Protein AF-A0A960H725-F1 (afdb_monomer)

Secondary structure (DSSP, 8-state):
--HHHHHHHHHHHTT-SEEEEEESSSS-EESTTSTT-EE-SEEEHHHHHHHHHTT-S-TTTTHHHHHHHHHHHHHSTT-EEEEEEGGGHHHHHTTSSSEEEE----S---S----S-PEEEEE-STTSTTSTTHHHHHHTT-EEEEEEEB-S-EEEEEETTTEEEEEE-SSS--B--EEEEEEE-HHHHHHHHHTPPTTEEEEEEEBTTS-EEEEEEE-S--

Solvent-accessible surface area (backbone atoms only — not comparable to full-atom values): 12392 Å² total; per-residue (Å²): 134,60,74,62,58,57,50,38,55,51,37,62,78,62,72,49,62,64,49,76,47,72,42,100,41,58,44,48,47,38,50,67,95,46,99,73,46,43,76,42,55,72,43,35,37,64,56,51,50,50,37,54,74,70,59,45,41,50,81,89,64,49,32,59,53,55,49,41,36,32,52,41,18,70,74,35,85,92,22,38,14,35,34,18,25,68,92,41,47,73,41,34,76,74,68,78,38,28,19,36,35,31,49,74,85,67,94,71,92,71,75,96,70,81,66,100,46,60,41,51,37,36,33,64,34,48,55,32,89,93,38,92,41,22,66,56,40,57,75,24,62,38,42,85,72,47,79,52,41,30,38,56,37,26,40,81,46,63,52,91,85,76,38,57,28,36,40,81,50,85,84,78,77,25,40,60,47,65,28,38,36,27,41,25,32,52,74,20,47,55,56,50,62,78,65,54,61,91,64,58,40,80,42,84,37,53,30,66,88,72,50,74,37,38,20,63,24,36,48,97,82,125

Nearest PDB structures (foldseek):
  5c5z-assembly1_B  TM=9.763E-01  e=6.669E-15  Escherichia coli
  4iss-assembly1_B  TM=8.974E-01  e=2.976E-11  Kluyveromyces lactis
  5i8i-assembly2_D  TM=9.019E-01  e=5.759E-11  Kluyveromyces lactis NRRL Y-1140
  4ist-assembly1_A  TM=9.000E-01  e=6.896E-11  Kluyveromyces lactis
  4axs-assembly1_A-2  TM=9.510E-01  e=1.067E-08  Malacoplasma penetrans

Radius of gyration: 24.04 Å; Cα contacts (8 Å, |Δi|>4): 423; chains: 1; bounding box: 56×52×68 Å

Structure (mmCIF, N/CA/C/O backbone):
data_AF-A0A960H725-F1
#
_entry.id   AF-A0A960H725-F1
#
loop_
_atom_site.group_PDB
_atom_site.id
_atom_site.type_symbol
_atom_site.label_atom_id
_atom_site.label_alt_id
_atom_site.label_comp_id
_atom_site.label_asym_id
_atom_site.label_entity_id
_atom_site.label_seq_id
_atom_site.pdbx_PDB_ins_code
_atom_site.Cartn_x
_atom_site.Cartn_y
_atom_site.Cartn_z
_atom_site.occupancy
_atom_site.B_iso_or_equiv
_atom_site.auth_seq_id
_atom_site.auth_comp_id
_atom_site.auth_asym_id
_atom_site.auth_atom_id
_atom_site.pdbx_PDB_model_num
ATOM 1 N N . MET A 1 1 ? -11.973 27.610 8.653 1.00 43.25 1 MET A N 1
ATOM 2 C CA . MET A 1 1 ? -11.551 26.325 8.064 1.00 43.25 1 MET A CA 1
ATOM 3 C C . MET A 1 1 ? -10.998 25.493 9.191 1.00 43.25 1 MET A C 1
ATOM 5 O O . MET A 1 1 ? -10.046 25.937 9.823 1.00 43.25 1 MET A O 1
ATOM 9 N N . ASP A 1 2 ? -11.660 24.381 9.488 1.00 55.62 2 ASP A N 1
ATOM 10 C CA . ASP A 1 2 ? -11.260 23.483 10.566 1.00 55.62 2 ASP A CA 1
ATOM 11 C C . ASP A 1 2 ? -10.072 22.626 10.114 1.00 55.62 2 ASP A C 1
ATOM 13 O O . ASP A 1 2 ? -10.051 22.130 8.983 1.00 55.62 2 ASP A O 1
ATOM 17 N N . LYS A 1 3 ? -9.054 22.504 10.967 1.00 55.56 3 LYS A N 1
ATOM 18 C CA . LYS A 1 3 ? -7.760 21.875 10.633 1.00 55.56 3 LYS A CA 1
ATOM 19 C C . LYS A 1 3 ? -7.921 20.398 10.239 1.00 55.56 3 LYS A C 1
ATOM 21 O O . LYS A 1 3 ? -7.162 19.886 9.413 1.00 55.56 3 LYS A O 1
ATOM 26 N N . ASP A 1 4 ? -8.934 19.748 10.797 1.00 52.00 4 ASP A N 1
ATOM 27 C CA . ASP A 1 4 ? -9.208 18.326 10.606 1.00 52.00 4 ASP A CA 1
ATOM 28 C C . ASP A 1 4 ? -9.856 18.064 9.223 1.00 52.00 4 ASP A C 1
ATOM 30 O O . ASP A 1 4 ? -9.453 17.138 8.520 1.00 52.00 4 ASP A O 1
ATOM 34 N N . ILE A 1 5 ? -10.729 18.965 8.744 1.00 54.59 5 ILE A N 1
ATOM 35 C CA . ILE A 1 5 ? -11.336 18.905 7.394 1.00 54.59 5 ILE A CA 1
ATOM 36 C C . ILE A 1 5 ? -10.276 19.112 6.301 1.00 54.59 5 ILE A C 1
ATOM 38 O O . ILE A 1 5 ? -10.267 18.415 5.287 1.00 54.59 5 ILE A O 1
ATOM 42 N N . ALA A 1 6 ? -9.346 20.047 6.521 1.00 46.16 6 ALA A N 1
ATOM 43 C CA . ALA A 1 6 ? -8.245 20.293 5.589 1.00 46.16 6 ALA A CA 1
ATOM 44 C C . ALA A 1 6 ? -7.305 19.080 5.461 1.00 46.16 6 ALA A C 1
ATOM 46 O O . ALA A 1 6 ? -6.780 18.826 4.381 1.00 46.16 6 ALA A O 1
ATOM 47 N N . SER A 1 7 ? -7.120 18.319 6.544 1.00 54.19 7 SER A N 1
ATOM 48 C CA . SER A 1 7 ? -6.258 17.130 6.559 1.00 54.19 7 SER A CA 1
ATOM 49 C C . SER A 1 7 ? -6.915 15.937 5.850 1.00 54.19 7 SER A C 1
ATOM 51 O O . SER A 1 7 ? -6.230 15.213 5.133 1.00 54.19 7 SER A O 1
ATOM 53 N N . GLY A 1 8 ? -8.240 15.778 5.975 1.00 47.31 8 GLY A N 1
ATOM 54 C CA . GLY A 1 8 ? -9.000 14.765 5.233 1.00 47.31 8 GLY A CA 1
ATOM 55 C C . GLY A 1 8 ? -9.000 14.999 3.717 1.00 47.31 8 GLY A C 1
ATOM 56 O O . GLY A 1 8 ? -8.755 14.069 2.952 1.00 47.31 8 GLY A O 1
ATOM 57 N N . LEU A 1 9 ? -9.181 16.252 3.279 1.00 51.59 9 LEU A N 1
ATOM 58 C CA . LEU A 1 9 ? -9.116 16.623 1.856 1.00 51.59 9 LEU A CA 1
ATOM 59 C C . LEU A 1 9 ? -7.717 16.402 1.257 1.00 51.59 9 LEU A C 1
ATOM 61 O O . LEU A 1 9 ? -7.600 15.884 0.151 1.00 51.59 9 LEU A O 1
ATOM 65 N N . LEU A 1 10 ? -6.652 16.737 1.997 1.00 47.47 10 LEU A N 1
ATOM 66 C CA . LEU A 1 10 ? -5.278 16.526 1.529 1.00 47.47 10 LEU A CA 1
ATOM 67 C C . LEU A 1 10 ? -4.919 15.034 1.426 1.00 47.47 10 LEU A C 1
ATOM 69 O O . LEU A 1 10 ? -4.186 14.642 0.525 1.00 47.47 10 LEU A O 1
ATOM 73 N N . ALA A 1 11 ? -5.421 14.204 2.346 1.00 51.22 11 ALA A N 1
ATOM 74 C CA . ALA A 1 11 ? -5.179 12.762 2.345 1.00 51.22 11 ALA A CA 1
ATOM 75 C C . ALA A 1 11 ? -5.866 12.058 1.162 1.00 51.22 11 ALA A C 1
ATOM 77 O O . ALA A 1 11 ? -5.273 11.161 0.560 1.00 51.22 11 ALA A O 1
ATOM 78 N N . HIS A 1 12 ? -7.068 12.510 0.792 1.00 48.38 12 HIS A N 1
ATOM 79 C CA . HIS A 1 12 ? -7.765 12.064 -0.415 1.00 48.38 12 HIS A CA 1
ATOM 80 C C . HIS A 1 12 ? -6.966 12.408 -1.686 1.00 48.38 12 HIS A C 1
ATOM 82 O O . HIS A 1 12 ? -6.723 11.537 -2.519 1.00 48.38 12 HIS A O 1
ATOM 88 N N . ASP A 1 13 ? -6.470 13.645 -1.804 1.00 43.97 13 ASP A N 1
ATOM 89 C CA . ASP A 1 13 ? -5.695 14.085 -2.976 1.00 43.97 13 ASP A CA 1
ATOM 90 C C . ASP A 1 13 ? -4.299 13.434 -3.078 1.00 43.97 13 ASP A C 1
ATOM 92 O O . ASP A 1 13 ? -3.704 13.400 -4.157 1.00 43.97 13 ASP A O 1
ATOM 96 N N . LEU A 1 14 ? -3.775 12.894 -1.970 1.00 50.59 14 LEU A N 1
ATOM 97 C CA . LEU A 1 14 ? -2.487 12.192 -1.902 1.00 50.59 14 LEU A CA 1
ATOM 98 C C . LEU A 1 14 ? -2.604 10.666 -2.009 1.00 50.59 14 LEU A C 1
ATOM 100 O O . LEU A 1 14 ? -1.579 9.986 -1.943 1.00 50.59 14 LEU A O 1
ATOM 104 N N . ASN A 1 15 ? -3.816 10.130 -2.200 1.00 52.59 15 ASN A N 1
ATOM 105 C CA . ASN A 1 15 ? -4.062 8.692 -2.310 1.00 52.59 15 ASN A CA 1
ATOM 106 C C . ASN A 1 15 ? -3.527 7.915 -1.085 1.00 52.59 15 ASN A C 1
ATOM 108 O O . ASN A 1 15 ? -2.927 6.851 -1.230 1.00 52.59 15 ASN A O 1
ATOM 112 N N . ALA A 1 16 ? -3.676 8.497 0.112 1.00 55.84 16 ALA A N 1
ATOM 113 C CA . ALA A 1 16 ? -3.146 7.939 1.351 1.00 55.84 16 ALA A CA 1
ATOM 114 C C . ALA A 1 16 ? -3.979 6.736 1.824 1.00 55.84 16 ALA A C 1
ATOM 116 O O . ALA A 1 16 ? -5.196 6.832 1.955 1.00 55.84 16 ALA A O 1
ATOM 117 N N . ASP A 1 17 ? -3.317 5.630 2.165 1.00 68.44 17 ASP A N 1
ATOM 118 C CA . ASP A 1 17 ? -3.984 4.422 2.683 1.00 68.44 17 ASP A CA 1
ATOM 119 C C . ASP A 1 17 ? -4.461 4.582 4.144 1.00 68.44 17 ASP A C 1
ATOM 121 O O . ASP A 1 17 ? -5.283 3.805 4.641 1.00 68.44 17 ASP A O 1
ATOM 125 N N . LEU A 1 18 ? -3.956 5.610 4.840 1.00 76.12 18 LEU A N 1
ATOM 126 C CA . LEU A 1 18 ? -4.192 5.866 6.259 1.00 76.12 18 LEU A CA 1
ATOM 127 C C . LEU A 1 18 ? -4.380 7.364 6.547 1.00 76.12 18 LEU A C 1
ATOM 129 O O . LEU A 1 18 ? -3.491 8.169 6.264 1.00 76.12 18 LEU A O 1
ATOM 133 N N . LEU A 1 19 ? -5.479 7.722 7.216 1.00 83.38 19 LEU A N 1
ATOM 134 C CA . LEU A 1 19 ? -5.656 9.032 7.856 1.00 83.38 19 LEU A CA 1
ATOM 135 C C . LEU A 1 19 ? -5.604 8.870 9.376 1.00 83.38 19 LEU A C 1
ATOM 137 O O . LEU A 1 19 ? -6.423 8.153 9.944 1.00 83.38 19 LEU A O 1
ATOM 141 N N . MET A 1 20 ? -4.690 9.572 10.049 1.00 84.69 20 MET A N 1
ATOM 142 C CA . MET A 1 20 ? -4.617 9.609 11.513 1.00 84.69 20 MET A CA 1
ATOM 143 C C . MET A 1 20 ? -4.966 11.002 12.045 1.00 84.69 20 MET A C 1
ATOM 145 O O . MET A 1 20 ? -4.300 11.980 11.707 1.00 84.69 20 MET A O 1
ATOM 149 N N . ILE A 1 21 ? -5.959 11.083 12.935 1.00 88.06 21 ILE A N 1
ATOM 150 C CA . ILE A 1 21 ? -6.281 12.295 13.695 1.00 88.06 21 ILE A CA 1
ATOM 151 C C . ILE A 1 21 ? -5.825 12.120 15.152 1.00 88.06 21 ILE A C 1
ATOM 153 O O . ILE A 1 21 ? -6.377 11.287 15.876 1.00 88.06 21 ILE A O 1
ATOM 157 N N . PRO A 1 22 ? -4.840 12.907 15.624 1.00 84.00 22 PRO A N 1
ATOM 158 C CA . PRO A 1 22 ? -4.384 12.821 17.001 1.00 84.00 22 PRO A CA 1
ATOM 159 C C . PRO A 1 22 ? -5.435 13.360 17.985 1.00 84.00 22 PRO A C 1
ATOM 161 O O . PRO A 1 22 ? -6.162 14.320 17.704 1.00 84.00 22 PRO A O 1
ATOM 164 N N . THR A 1 23 ? -5.483 12.767 19.174 1.00 88.25 23 THR A N 1
ATOM 165 C CA . THR A 1 23 ? -6.323 13.199 20.300 1.00 88.25 23 THR A CA 1
ATOM 166 C C . THR A 1 23 ? -5.567 13.055 21.627 1.00 88.25 23 THR A C 1
ATOM 168 O O . THR A 1 23 ? -4.460 12.537 21.658 1.00 88.25 23 THR A O 1
ATOM 171 N N . GLY A 1 24 ? -6.134 13.541 22.733 1.00 84.25 24 GLY A N 1
ATOM 172 C CA . GLY A 1 24 ? -5.525 13.447 24.070 1.00 84.25 24 GLY A CA 1
ATOM 173 C C . GLY A 1 24 ? -5.808 12.135 24.809 1.00 84.25 24 GLY A C 1
ATOM 174 O O . GLY A 1 24 ? -5.512 12.032 25.995 1.00 84.25 24 GLY A O 1
ATOM 175 N N . VAL A 1 25 ? -6.442 11.163 24.150 1.00 84.19 25 VAL A N 1
ATOM 176 C CA . VAL A 1 25 ? -6.812 9.863 24.724 1.00 84.19 25 VAL A CA 1
ATOM 177 C C . VAL A 1 25 ? -6.325 8.719 23.831 1.00 84.19 25 VAL A C 1
ATOM 179 O O . VAL A 1 25 ? -6.280 8.884 22.613 1.00 84.19 25 VAL A O 1
ATOM 182 N N . PRO A 1 26 ? -6.008 7.540 24.391 1.00 81.69 26 PRO A N 1
ATOM 183 C CA . PRO A 1 26 ? -5.506 6.417 23.596 1.00 81.69 26 PRO A CA 1
ATOM 184 C C . PRO A 1 26 ? -6.498 5.939 22.526 1.00 81.69 26 PRO A C 1
ATOM 186 O O . PRO A 1 26 ? -6.097 5.540 21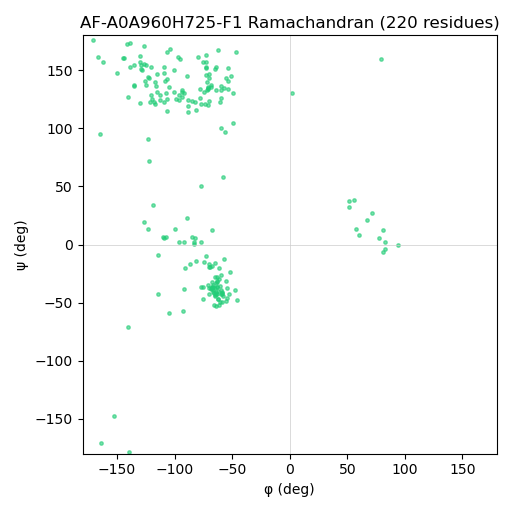.436 1.00 81.69 26 PRO A O 1
ATOM 189 N N . ARG A 1 27 ? -7.805 5.985 22.831 1.00 91.19 27 ARG A N 1
ATOM 190 C CA . ARG A 1 27 ? -8.900 5.506 21.972 1.00 91.19 27 ARG A CA 1
ATOM 191 C C . ARG A 1 27 ? -10.137 6.395 22.110 1.00 91.19 27 ARG A C 1
ATOM 193 O O . ARG A 1 27 ? -10.297 7.110 23.094 1.00 91.19 27 ARG A O 1
ATOM 200 N N . VAL A 1 28 ? -11.034 6.331 21.137 1.00 92.81 28 VAL A N 1
ATOM 201 C CA . VAL A 1 28 ? -12.401 6.857 21.230 1.00 92.81 28 VAL A CA 1
ATOM 202 C C . VAL A 1 28 ? -13.217 5.951 22.152 1.00 92.81 28 VAL A C 1
ATOM 204 O O . VAL A 1 28 ? -13.012 4.737 22.182 1.00 92.81 28 VAL A O 1
ATOM 207 N N . ALA A 1 29 ? -14.152 6.521 22.906 1.00 90.88 29 ALA A N 1
ATOM 208 C CA . ALA A 1 29 ? -15.083 5.762 23.730 1.00 90.88 29 ALA A CA 1
ATOM 209 C C . ALA A 1 29 ? -16.527 6.189 23.477 1.00 90.88 29 ALA A C 1
ATOM 211 O O . ALA A 1 29 ? -16.781 7.358 23.186 1.00 90.88 29 ALA A O 1
ATOM 212 N N . ILE A 1 30 ? -17.445 5.243 23.661 1.00 91.25 30 ILE A N 1
ATOM 213 C CA . ILE A 1 30 ? -18.865 5.525 23.897 1.00 91.25 30 ILE A CA 1
ATOM 214 C C . ILE A 1 30 ? -19.147 5.524 25.399 1.00 91.25 30 ILE A C 1
ATOM 216 O O . ILE A 1 30 ? -18.363 4.974 26.182 1.00 91.25 30 ILE A O 1
ATOM 220 N N . ASP A 1 31 ? -20.249 6.162 25.787 1.00 88.12 31 ASP A N 1
ATOM 221 C CA . ASP A 1 31 ? -20.676 6.349 27.173 1.00 88.12 31 ASP A CA 1
ATOM 222 C C . ASP A 1 31 ? -19.545 6.934 28.046 1.00 88.12 31 ASP A C 1
ATOM 224 O O . ASP A 1 31 ? -19.343 6.552 29.204 1.00 88.12 31 ASP A O 1
ATOM 228 N N . PHE A 1 32 ? -18.755 7.843 27.460 1.00 86.62 32 PHE A N 1
ATOM 229 C CA . PHE A 1 32 ? -17.542 8.391 28.064 1.00 86.62 32 PHE A CA 1
ATOM 230 C C . PHE A 1 32 ? -17.832 9.105 29.391 1.00 86.62 32 PHE A C 1
ATOM 232 O O . PHE A 1 32 ? -18.750 9.917 29.496 1.00 86.62 32 PHE A O 1
ATOM 239 N N . GLY A 1 33 ? -17.027 8.811 30.413 1.00 82.50 33 GLY A N 1
ATOM 240 C CA . GLY A 1 33 ? -17.201 9.345 31.764 1.00 82.50 33 GLY A CA 1
ATOM 241 C C . GLY A 1 33 ? -18.313 8.672 32.578 1.00 82.50 33 GLY A C 1
ATOM 242 O O . GLY A 1 33 ? -18.584 9.110 33.696 1.00 82.50 33 GLY A O 1
ATOM 243 N N . THR A 1 34 ? -18.945 7.613 32.061 1.00 90.00 34 THR A N 1
ATOM 244 C CA . THR A 1 34 ? -19.963 6.832 32.781 1.00 90.00 34 THR A CA 1
ATOM 245 C C . THR A 1 34 ? -19.425 5.461 33.219 1.00 90.00 34 THR A C 1
ATOM 247 O O . THR A 1 34 ? -18.410 4.993 32.697 1.00 90.00 34 THR A O 1
ATOM 250 N N . PRO A 1 35 ? -20.118 4.747 34.126 1.00 86.69 35 PRO A N 1
ATOM 251 C CA . PRO A 1 35 ? -19.768 3.365 34.460 1.00 86.69 35 PRO A CA 1
ATOM 252 C C . PRO A 1 35 ? -19.943 2.373 33.298 1.00 86.69 35 PRO A C 1
ATOM 254 O O . PRO A 1 35 ? -19.440 1.257 33.388 1.00 86.69 35 PRO A O 1
ATOM 257 N N . GLN A 1 36 ? -20.671 2.748 32.239 1.00 86.81 36 GLN A N 1
ATOM 258 C CA . GLN A 1 36 ? -20.851 1.934 31.032 1.00 86.81 36 GLN A CA 1
ATOM 259 C C . GLN A 1 36 ? -19.800 2.233 29.951 1.00 86.81 36 GLN A C 1
ATOM 261 O O . GLN A 1 36 ? -19.858 1.632 28.880 1.00 86.81 36 GLN A O 1
ATOM 266 N N . GLN A 1 37 ? -18.839 3.129 30.223 1.00 90.19 37 GLN A N 1
ATOM 267 C CA . GLN A 1 37 ? -17.839 3.552 29.248 1.00 90.19 37 GLN A CA 1
ATOM 268 C C . GLN A 1 37 ? -17.165 2.361 28.562 1.00 90.19 37 GLN A C 1
ATOM 270 O O . GLN A 1 37 ? -16.610 1.471 29.214 1.00 90.19 37 GLN A O 1
ATOM 275 N N . ARG A 1 38 ? -17.125 2.412 27.230 1.00 89.38 38 ARG A N 1
ATOM 276 C CA . ARG A 1 38 ? -16.479 1.391 26.407 1.00 89.38 38 ARG A CA 1
ATOM 277 C C . ARG A 1 38 ? -15.540 2.028 25.396 1.00 89.38 38 ARG A C 1
ATOM 279 O O . ARG A 1 38 ? -15.968 2.817 24.558 1.00 89.38 38 ARG A O 1
ATOM 286 N N . TRP A 1 39 ? -14.268 1.641 25.455 1.00 90.56 39 TRP A N 1
ATOM 287 C CA . TRP A 1 39 ? -13.277 1.998 24.442 1.00 90.56 39 TRP A CA 1
ATOM 288 C C . TRP A 1 39 ? -13.547 1.236 23.149 1.00 90.56 39 TRP A C 1
ATOM 290 O O . TRP A 1 39 ? -13.799 0.030 23.162 1.00 90.56 39 TRP A O 1
ATOM 300 N N . LEU A 1 40 ? -13.489 1.951 22.036 1.00 90.12 40 LEU A N 1
ATOM 301 C CA . LEU A 1 40 ? -13.683 1.404 20.706 1.00 90.12 40 LEU A CA 1
ATOM 302 C C . LEU A 1 40 ? -12.323 1.028 20.117 1.00 90.12 40 LEU A C 1
ATOM 304 O O . LEU A 1 40 ? -11.412 1.853 20.081 1.00 90.12 40 LEU A O 1
ATOM 308 N N . GLU A 1 41 ? -12.180 -0.211 19.654 1.00 88.31 41 GLU A N 1
ATOM 309 C CA . GLU A 1 41 ? -10.952 -0.666 18.987 1.00 88.31 41 GLU A CA 1
ATOM 310 C C . GLU A 1 41 ? -11.059 -0.484 17.477 1.00 88.31 41 GLU A C 1
ATOM 312 O O . GLU A 1 41 ? -10.272 0.235 16.872 1.00 88.31 41 GLU A O 1
ATOM 317 N N . THR A 1 42 ? -12.075 -1.094 16.869 1.00 90.38 42 THR A N 1
ATOM 318 C CA . THR A 1 42 ? -12.424 -0.931 15.457 1.00 90.38 42 THR A CA 1
ATOM 319 C C . THR A 1 42 ? -13.930 -0.751 15.344 1.00 90.38 42 THR A C 1
ATOM 321 O O . THR A 1 42 ? -14.679 -1.460 16.015 1.00 90.38 42 THR A O 1
ATOM 324 N N . ILE A 1 43 ? -14.356 0.199 14.518 1.00 92.88 43 ILE A N 1
ATOM 325 C CA . ILE A 1 43 ? -15.753 0.441 14.158 1.00 92.88 43 ILE A CA 1
ATOM 326 C C . ILE A 1 43 ? -15.863 0.668 12.653 1.00 92.88 43 ILE A C 1
ATOM 328 O O . ILE A 1 43 ? -14.917 1.104 11.996 1.00 92.88 43 ILE A O 1
ATOM 332 N N . THR A 1 44 ? -17.030 0.395 12.099 1.00 92.88 44 THR A N 1
ATOM 333 C CA . THR A 1 44 ? -17.364 0.732 10.718 1.00 92.88 44 THR A CA 1
ATOM 334 C C . THR A 1 44 ? -17.761 2.205 10.589 1.00 92.88 44 THR A C 1
ATOM 336 O O . THR A 1 44 ? -18.140 2.857 11.564 1.00 92.88 44 THR A O 1
ATOM 339 N N . VAL A 1 45 ? -17.721 2.739 9.366 1.00 91.44 45 VAL A N 1
ATOM 340 C CA . VAL A 1 45 ? -18.303 4.055 9.040 1.00 91.44 45 VAL A CA 1
ATOM 341 C C . VAL A 1 45 ? -19.781 4.126 9.448 1.00 91.44 45 VAL A C 1
ATOM 343 O O . VAL A 1 45 ? -20.239 5.171 9.905 1.00 91.44 45 VAL A O 1
ATOM 346 N N . GLU A 1 46 ? -20.527 3.031 9.296 1.00 89.94 46 GLU A N 1
ATOM 347 C CA . GLU A 1 46 ? -21.941 2.959 9.673 1.00 89.94 46 GLU A CA 1
ATOM 348 C C . GLU A 1 46 ? -22.118 3.094 11.190 1.00 89.94 46 GLU A C 1
ATOM 350 O O . GLU A 1 46 ? -22.803 4.009 11.639 1.00 89.94 46 GLU A O 1
ATOM 355 N N . GLU A 1 47 ? -21.398 2.292 11.979 1.00 90.62 47 GLU A N 1
ATOM 356 C CA . GLU A 1 47 ? -21.402 2.394 13.445 1.00 90.62 47 GLU A CA 1
ATOM 357 C C . GLU A 1 47 ? -20.940 3.778 13.924 1.00 90.62 47 GLU A C 1
ATOM 359 O O . GLU A 1 47 ? -21.526 4.351 14.841 1.00 90.62 47 GLU A O 1
ATOM 364 N N . ALA A 1 48 ? -19.915 4.359 13.289 1.00 93.62 48 ALA A N 1
ATOM 365 C CA . ALA A 1 48 ? -19.462 5.711 13.603 1.00 93.62 48 ALA A CA 1
ATOM 366 C C . ALA A 1 48 ? -20.594 6.736 13.419 1.00 93.62 48 ALA A C 1
ATOM 368 O O . ALA A 1 48 ? -20.817 7.573 14.298 1.00 93.62 48 ALA A O 1
ATOM 369 N N . ARG A 1 49 ? -21.350 6.638 12.318 1.00 92.69 49 ARG A N 1
ATOM 370 C CA . ARG A 1 49 ? -22.506 7.503 12.035 1.00 92.69 49 ARG A CA 1
ATOM 371 C C . ARG A 1 49 ? -23.664 7.261 13.001 1.00 92.69 49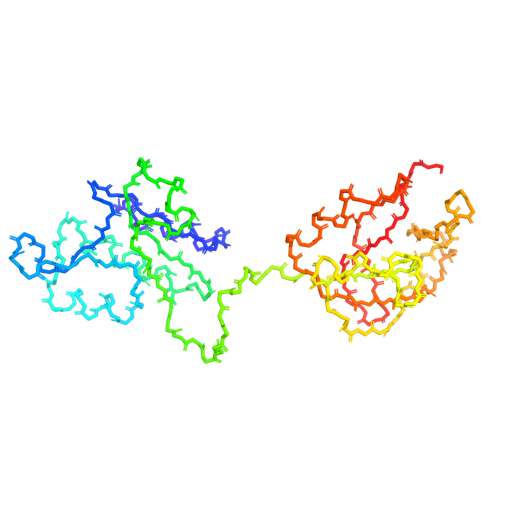 ARG A C 1
ATOM 373 O O . ARG A 1 49 ? -24.292 8.229 13.425 1.00 92.69 49 ARG A O 1
ATOM 380 N N . GLU A 1 50 ? -23.919 6.018 13.401 1.00 91.88 50 GLU A N 1
ATOM 381 C CA . GLU A 1 50 ? -24.917 5.691 14.428 1.00 91.88 50 GLU A CA 1
ATOM 382 C C . GLU A 1 50 ? -24.545 6.267 15.802 1.00 91.88 50 GLU A C 1
ATOM 384 O O . GLU A 1 50 ? -25.392 6.840 16.496 1.00 91.88 50 GLU A O 1
ATOM 389 N N . PHE A 1 51 ? -23.273 6.180 16.198 1.00 93.38 51 PHE A N 1
ATOM 390 C CA . PHE A 1 51 ? -22.786 6.763 17.450 1.00 93.38 51 PHE A CA 1
ATOM 391 C C . PHE A 1 51 ? -22.835 8.295 17.436 1.00 93.38 51 PHE A C 1
ATOM 393 O O . PHE A 1 51 ? -23.243 8.904 18.427 1.00 93.38 51 PHE A O 1
ATOM 400 N N . ILE A 1 52 ? -22.511 8.927 16.303 1.00 92.06 52 ILE A N 1
ATOM 401 C CA . ILE A 1 52 ? -22.709 10.372 16.117 1.00 92.06 52 ILE A CA 1
ATOM 402 C C . ILE A 1 52 ? -24.200 10.721 16.246 1.00 92.06 52 ILE A C 1
ATOM 404 O O . ILE A 1 52 ? -24.566 11.597 17.029 1.00 92.06 52 ILE A O 1
ATOM 408 N N . ALA A 1 53 ? -25.082 10.001 15.544 1.00 90.62 53 ALA A N 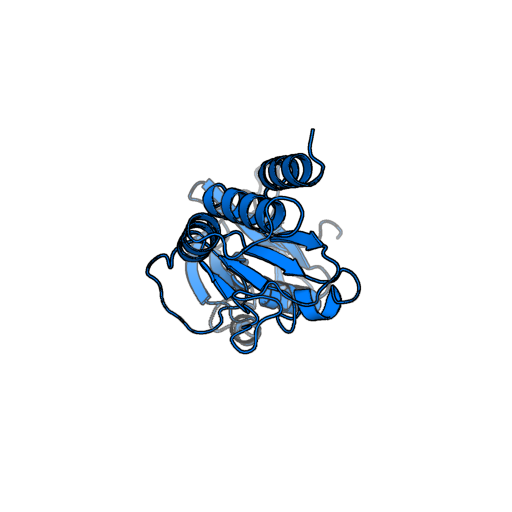1
ATOM 409 C CA . ALA A 1 53 ? -26.524 10.258 15.560 1.00 90.62 53 ALA A CA 1
ATOM 410 C C . ALA A 1 53 ? -27.161 10.053 16.947 1.00 90.62 53 ALA A C 1
ATOM 412 O O . ALA A 1 53 ? -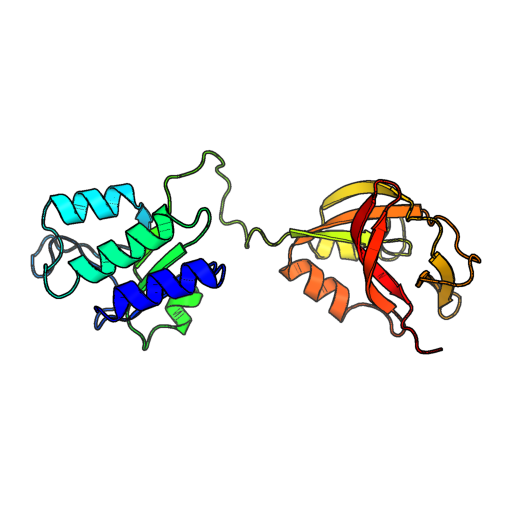28.099 10.764 17.309 1.00 90.62 53 ALA A O 1
ATOM 413 N N . SER A 1 54 ? -26.635 9.114 17.737 1.00 90.69 54 SER A N 1
ATOM 414 C CA . SER A 1 54 ? -27.056 8.869 19.124 1.00 90.69 54 SER A CA 1
ATOM 415 C C . SER A 1 54 ? -26.395 9.800 20.148 1.00 90.69 54 SER A C 1
ATOM 417 O O . SER A 1 54 ? -26.707 9.713 21.335 1.00 90.69 54 SER A O 1
ATOM 419 N N . GLY A 1 55 ? -25.530 10.725 19.713 1.00 91.19 55 GLY A N 1
ATOM 420 C CA . GLY A 1 55 ? -24.909 11.729 20.578 1.00 91.19 55 GLY A CA 1
ATOM 421 C C . GLY A 1 55 ? -23.854 11.165 21.530 1.00 91.19 55 GLY A C 1
ATOM 422 O O . GLY A 1 55 ? -23.627 11.735 22.596 1.00 91.19 55 GLY A O 1
ATOM 423 N N . GLN A 1 56 ? -23.213 10.052 21.164 1.00 93.12 56 GLN A N 1
ATOM 424 C CA . GLN A 1 56 ? -22.191 9.389 21.982 1.00 93.12 56 GLN A CA 1
ATOM 425 C C . GLN A 1 56 ? -20.877 10.179 22.080 1.00 93.12 56 GLN A C 1
ATOM 427 O O . GLN A 1 56 ? -20.062 9.931 22.970 1.00 93.12 56 GLN A O 1
ATOM 432 N N . PHE A 1 57 ? -20.662 11.149 21.187 1.00 92.25 57 PHE A N 1
ATOM 433 C CA . PHE A 1 57 ? -19.432 11.932 21.112 1.00 92.25 57 PHE A CA 1
ATOM 434 C C . PHE A 1 57 ? -19.677 13.413 21.418 1.00 92.25 57 PHE A C 1
ATOM 436 O O . PHE A 1 57 ? -20.717 13.985 21.108 1.00 92.25 57 PHE A O 1
ATOM 443 N N . GLY A 1 58 ? -18.692 14.071 22.035 1.00 88.12 58 GLY A N 1
ATOM 444 C CA . GLY A 1 58 ? -18.783 15.501 22.329 1.00 88.12 58 GLY A CA 1
ATOM 445 C C . GLY A 1 58 ? -18.683 16.359 21.062 1.00 88.12 58 GLY A C 1
ATOM 446 O O . GLY A 1 58 ? -17.633 16.360 20.418 1.00 88.12 58 GLY A O 1
ATOM 447 N N . LYS A 1 59 ? -19.726 17.151 20.768 1.00 84.44 59 LYS A N 1
ATOM 448 C CA . LYS A 1 59 ? -19.872 18.038 19.585 1.00 84.44 59 LYS A CA 1
ATOM 449 C C . LYS A 1 59 ? -18.724 19.016 19.310 1.00 84.44 59 LYS A C 1
ATOM 451 O O . LYS A 1 59 ? -18.565 19.481 18.192 1.00 84.44 59 LYS A O 1
ATOM 456 N N . GLY A 1 60 ? -17.939 19.365 20.327 1.00 83.12 60 GLY A N 1
ATOM 457 C CA . GLY A 1 60 ? -16.810 20.298 20.210 1.00 83.12 60 GLY A CA 1
ATOM 458 C C . GLY A 1 60 ? -15.436 19.649 20.363 1.00 83.12 60 GLY A C 1
ATOM 459 O O . GLY A 1 60 ? -14.445 20.362 20.481 1.00 83.12 60 GLY A O 1
ATOM 460 N N . SER A 1 61 ? -15.366 18.320 20.453 1.00 87.00 61 SER A N 1
ATOM 461 C CA . SER A 1 61 ? -14.115 17.618 20.744 1.00 87.00 61 SER A CA 1
ATOM 462 C C . SER A 1 61 ? -13.972 16.336 19.937 1.00 87.00 61 SER A C 1
ATOM 464 O O . SER A 1 61 ? -13.139 16.272 19.039 1.00 87.00 61 SER A O 1
ATOM 466 N N . MET A 1 62 ? -14.766 15.317 20.257 1.00 92.25 62 MET A N 1
ATOM 467 C CA . MET A 1 62 ? -14.619 13.984 19.682 1.00 92.25 62 MET A CA 1
ATOM 468 C C . MET A 1 62 ? -15.478 13.788 18.433 1.00 92.25 62 MET A C 1
ATOM 470 O O . MET A 1 62 ? -15.002 13.191 17.474 1.00 92.25 62 MET A O 1
ATOM 474 N N . GLU A 1 63 ? -16.700 14.326 18.408 1.00 91.62 63 GLU A N 1
ATOM 475 C CA . GLU A 1 63 ? -17.617 14.182 17.266 1.00 91.62 63 GLU A CA 1
ATOM 476 C C . GLU A 1 63 ? -16.987 14.665 15.948 1.00 91.62 63 GLU A C 1
ATOM 478 O O . GLU A 1 63 ? -16.950 13.863 15.016 1.00 91.62 63 GLU A O 1
ATOM 483 N N . PRO A 1 64 ? -16.359 15.862 15.873 1.00 90.12 64 PRO A N 1
ATOM 484 C CA . PRO A 1 64 ? -15.758 16.328 14.620 1.00 90.12 64 PRO A CA 1
ATOM 485 C C . PRO A 1 64 ? -14.608 15.437 14.129 1.00 90.12 64 PRO A C 1
ATOM 487 O O . PRO A 1 64 ? -14.345 15.353 12.933 1.00 90.12 64 PRO A O 1
ATOM 490 N N . LYS A 1 65 ? -13.912 14.752 15.048 1.00 91.50 65 LYS A N 1
ATOM 491 C CA . LYS A 1 65 ? -12.806 13.841 14.711 1.00 91.50 65 LYS A CA 1
ATOM 492 C C . LYS A 1 65 ? -13.337 12.547 14.129 1.00 91.50 65 LYS A C 1
ATOM 494 O O . LYS A 1 65 ? -12.838 12.091 13.107 1.00 91.50 65 LYS A O 1
ATOM 499 N N . VAL A 1 66 ? -14.350 11.975 14.776 1.00 93.19 66 VAL A N 1
ATOM 500 C CA . VAL A 1 66 ? -15.008 10.758 14.294 1.00 93.19 66 VAL A CA 1
ATOM 501 C C . VAL A 1 66 ? -15.667 11.017 12.942 1.00 93.19 66 VAL A C 1
ATOM 503 O O . VAL A 1 66 ? -15.492 10.208 12.037 1.00 93.19 66 VAL A O 1
ATOM 506 N N . GLU A 1 67 ? -16.339 12.157 12.774 1.00 91.19 67 GLU A N 1
ATOM 507 C CA . GLU A 1 67 ? -16.967 12.560 11.511 1.00 91.19 67 GLU A CA 1
ATOM 508 C C . GLU A 1 67 ? -15.935 12.710 10.384 1.00 91.19 67 GLU A C 1
ATOM 510 O O . GLU A 1 67 ? -16.055 12.046 9.356 1.00 91.19 67 GLU A O 1
ATOM 515 N N . ALA A 1 68 ? -14.860 13.479 10.604 1.00 86.50 68 ALA A N 1
ATOM 516 C CA . ALA A 1 68 ? -13.819 13.686 9.595 1.00 86.50 68 ALA A CA 1
ATOM 517 C C . ALA A 1 68 ? -13.155 12.373 9.146 1.00 86.50 68 ALA A C 1
ATOM 519 O O . ALA A 1 68 ? -12.904 12.167 7.957 1.00 86.50 68 ALA A O 1
ATOM 520 N N . VAL A 1 69 ? -12.880 11.469 10.092 1.00 91.56 69 VAL A N 1
ATOM 521 C CA . VAL A 1 69 ? -12.291 10.164 9.780 1.00 91.56 69 VAL A CA 1
ATOM 522 C C . VAL A 1 69 ? -13.294 9.261 9.060 1.00 91.56 69 VAL A C 1
ATOM 524 O O . VAL A 1 69 ? -12.928 8.618 8.077 1.00 91.56 69 VAL A O 1
ATOM 527 N N . ALA A 1 70 ? -14.555 9.227 9.496 1.00 91.38 70 ALA A N 1
ATOM 528 C CA . ALA A 1 70 ? -15.592 8.434 8.844 1.00 91.38 70 ALA A CA 1
ATOM 529 C C . ALA A 1 70 ? -15.843 8.894 7.399 1.00 91.38 70 ALA A C 1
ATOM 531 O O . ALA A 1 70 ? -15.987 8.053 6.512 1.00 91.38 70 ALA A O 1
ATOM 532 N N . ASP A 1 71 ? -15.839 10.202 7.142 1.00 87.00 71 ASP A N 1
ATOM 533 C CA . ASP A 1 71 ? -16.034 10.755 5.801 1.00 87.00 71 ASP A CA 1
ATOM 534 C C . ASP A 1 71 ? -14.843 10.493 4.871 1.00 87.00 71 ASP A C 1
ATOM 536 O O . ASP A 1 71 ? -15.041 10.165 3.697 1.00 87.00 71 ASP A O 1
ATOM 540 N N . PHE A 1 72 ? -13.610 10.555 5.383 1.00 85.81 72 PHE A N 1
ATOM 541 C CA . PHE A 1 72 ? -12.425 10.138 4.627 1.00 85.81 72 PHE A CA 1
ATOM 542 C C . PHE A 1 72 ? -12.520 8.665 4.204 1.00 85.81 72 PHE A C 1
ATOM 544 O O . PHE A 1 72 ? -12.368 8.345 3.025 1.00 85.81 72 PHE A O 1
ATOM 551 N N . VAL A 1 73 ? -12.850 7.778 5.146 1.00 89.06 73 VAL A N 1
ATOM 552 C CA . VAL A 1 73 ? -12.957 6.336 4.877 1.00 89.06 73 VAL A CA 1
ATOM 553 C C . VAL A 1 73 ? -14.121 6.023 3.934 1.00 89.06 73 VAL A C 1
ATOM 555 O O . VAL A 1 73 ? -14.004 5.165 3.062 1.00 89.06 73 VAL A O 1
ATOM 558 N N . ALA A 1 74 ? -15.240 6.741 4.058 1.00 85.38 74 ALA A N 1
ATOM 559 C CA . ALA A 1 74 ? -16.386 6.591 3.165 1.00 85.38 74 ALA A CA 1
ATOM 560 C C . ALA A 1 74 ? -16.086 7.042 1.726 1.00 85.38 74 ALA A C 1
ATOM 562 O O . ALA A 1 74 ? -16.621 6.467 0.779 1.00 85.38 74 ALA A O 1
ATOM 563 N N . SER A 1 75 ? -15.257 8.077 1.563 1.00 82.62 75 SER A N 1
ATOM 564 C CA . SER A 1 75 ? -14.884 8.632 0.255 1.00 82.62 75 SER A CA 1
ATOM 565 C C . SER A 1 75 ? -13.683 7.937 -0.390 1.00 82.62 75 SER A C 1
ATOM 567 O O . SER A 1 75 ? -13.515 8.044 -1.603 1.00 82.62 75 SER A O 1
ATOM 569 N N . THR A 1 76 ? -12.897 7.180 0.382 1.00 77.94 76 THR A N 1
ATOM 570 C CA . THR A 1 76 ? -11.660 6.532 -0.079 1.00 77.94 76 THR A CA 1
ATOM 571 C C . THR A 1 76 ? -11.726 5.013 0.153 1.00 77.94 76 THR A C 1
ATOM 573 O O . THR A 1 76 ? -11.354 4.530 1.227 1.00 77.94 76 THR A O 1
ATOM 576 N N . PRO A 1 77 ? -12.205 4.219 -0.826 1.00 78.25 77 PRO A N 1
ATOM 577 C CA . PRO A 1 77 ? -12.328 2.768 -0.685 1.00 78.25 77 PRO A CA 1
ATOM 578 C C . PRO A 1 77 ? -10.996 2.089 -0.342 1.00 78.25 77 PRO A C 1
ATOM 580 O O . PRO A 1 77 ? -9.978 2.365 -0.966 1.00 78.25 77 PRO A O 1
ATOM 583 N N . GLY A 1 78 ? -11.011 1.169 0.626 1.00 75.81 78 GLY A N 1
ATOM 584 C CA . GLY A 1 78 ? -9.816 0.437 1.070 1.00 75.81 78 GLY A CA 1
ATOM 585 C C . GLY A 1 78 ? -8.924 1.198 2.055 1.00 75.81 78 GLY A C 1
ATOM 586 O O . GLY A 1 78 ? -8.008 0.600 2.613 1.00 75.81 78 GLY A O 1
ATOM 587 N N . SER A 1 79 ? -9.210 2.474 2.319 1.00 83.00 79 SER A N 1
ATOM 588 C CA . SER A 1 79 ? -8.485 3.249 3.324 1.00 83.00 79 SER A CA 1
ATOM 589 C C . SER A 1 79 ? -8.894 2.877 4.751 1.00 83.00 79 SER A C 1
ATOM 591 O O . SER A 1 79 ? -9.992 2.371 5.011 1.00 83.00 79 SER A O 1
ATOM 593 N N . THR A 1 80 ? -7.997 3.156 5.694 1.00 86.44 80 THR A N 1
ATOM 594 C CA . THR A 1 80 ? -8.284 3.084 7.128 1.00 86.44 80 THR A CA 1
ATOM 595 C C . THR A 1 80 ? -8.136 4.458 7.764 1.00 86.44 80 THR A C 1
ATOM 597 O O . THR A 1 80 ? -7.212 5.217 7.479 1.00 86.44 80 THR A O 1
ATOM 600 N N . GLY A 1 81 ? -9.049 4.774 8.670 1.00 91.00 81 GLY A N 1
ATOM 601 C CA . GLY A 1 81 ? -8.991 5.966 9.493 1.00 91.00 81 GLY A CA 1
ATOM 602 C C . GLY A 1 81 ? -8.625 5.627 10.934 1.00 91.00 81 GLY A C 1
ATOM 603 O O . GLY A 1 81 ? -9.073 4.604 11.443 1.00 91.00 81 GLY A O 1
ATOM 604 N N . VAL A 1 82 ? -7.831 6.454 11.616 1.00 93.81 82 VAL A N 1
ATOM 605 C CA . VAL A 1 82 ? -7.437 6.218 13.014 1.00 93.81 82 VAL A CA 1
ATOM 606 C C . VAL A 1 82 ? -7.541 7.476 13.860 1.00 93.81 82 VAL A C 1
ATOM 608 O O . VAL A 1 82 ? -7.099 8.550 13.459 1.00 93.81 82 VAL A O 1
ATOM 611 N N . ILE A 1 83 ? -8.071 7.324 15.072 1.00 93.12 83 ILE A N 1
ATOM 612 C CA . ILE A 1 83 ? -8.074 8.357 16.111 1.00 93.12 83 ILE A CA 1
ATOM 613 C C . ILE A 1 83 ? -7.352 7.809 17.340 1.00 93.12 83 ILE A C 1
ATOM 615 O O . ILE A 1 83 ? -7.753 6.779 17.877 1.00 93.12 83 ILE A O 1
ATOM 619 N N . GLY A 1 84 ? -6.303 8.484 17.806 1.00 90.06 84 GLY A N 1
ATOM 620 C CA . GLY A 1 84 ? -5.538 8.035 18.975 1.00 90.06 84 GLY A CA 1
ATOM 621 C C . GLY A 1 84 ? -4.524 9.064 19.467 1.00 90.06 84 GLY A C 1
ATOM 622 O O . GLY A 1 84 ? -4.367 10.127 18.864 1.00 90.06 84 GLY A O 1
ATOM 623 N N . ALA A 1 85 ? -3.849 8.762 20.574 1.00 86.06 85 ALA A N 1
ATOM 624 C CA . ALA A 1 85 ? -2.837 9.638 21.158 1.00 86.06 85 ALA A CA 1
ATOM 625 C C . ALA A 1 85 ? -1.591 9.738 20.266 1.00 86.06 85 ALA A C 1
ATOM 627 O O . ALA A 1 85 ? -1.092 8.732 19.761 1.00 86.06 85 ALA A O 1
ATOM 628 N N . ALA A 1 86 ? -1.069 10.951 20.065 1.00 81.12 86 ALA A N 1
ATOM 629 C CA . ALA A 1 86 ? 0.101 11.169 19.209 1.00 81.12 86 ALA A CA 1
ATOM 630 C C . ALA A 1 86 ? 1.367 10.499 19.776 1.00 81.12 86 ALA A C 1
ATOM 632 O O . ALA A 1 86 ? 2.253 10.083 19.035 1.00 81.12 86 ALA A O 1
ATOM 633 N N . GLU A 1 87 ? 1.442 10.351 21.094 1.00 81.38 87 GLU A N 1
ATOM 634 C CA . GLU A 1 87 ? 2.539 9.686 21.793 1.00 81.38 87 GLU A CA 1
ATOM 635 C C . GLU A 1 87 ? 2.538 8.167 21.552 1.00 81.38 87 GLU A C 1
ATOM 637 O O . GLU A 1 87 ? 3.566 7.511 21.709 1.00 81.38 87 GLU A O 1
ATOM 642 N N . GLU A 1 88 ? 1.404 7.612 21.119 1.00 81.12 88 GLU A N 1
ATOM 643 C CA . GLU A 1 88 ? 1.211 6.186 20.858 1.00 81.12 88 GLU A CA 1
ATOM 644 C C . GLU A 1 88 ? 1.316 5.833 19.370 1.00 81.12 88 GLU A C 1
ATOM 646 O O . GLU A 1 88 ? 0.985 4.714 18.992 1.00 81.12 88 GLU A O 1
ATOM 651 N N . ILE A 1 89 ? 1.817 6.738 18.514 1.00 79.75 89 ILE A N 1
ATOM 652 C CA . ILE A 1 89 ? 1.984 6.488 17.069 1.00 79.75 89 ILE A CA 1
ATOM 653 C C . ILE A 1 89 ? 2.621 5.116 16.770 1.00 79.75 89 ILE A C 1
ATOM 655 O O . ILE A 1 89 ? 2.060 4.393 15.948 1.00 79.75 89 ILE A O 1
ATOM 659 N N . PRO A 1 90 ? 3.724 4.689 17.422 1.00 76.06 90 PRO A N 1
ATOM 660 C CA . PRO A 1 90 ? 4.291 3.364 17.166 1.00 76.06 90 PRO A CA 1
ATOM 661 C C . PRO A 1 90 ? 3.309 2.215 17.447 1.00 76.06 90 PRO A C 1
ATOM 663 O O . PRO A 1 90 ? 3.188 1.301 16.634 1.00 76.06 90 PRO A O 1
ATOM 666 N N . ALA A 1 91 ? 2.564 2.287 18.554 1.00 70.62 91 ALA A N 1
ATOM 667 C CA . ALA A 1 91 ? 1.563 1.287 18.933 1.00 70.62 91 ALA A CA 1
ATOM 668 C C . ALA A 1 91 ? 0.323 1.342 18.023 1.00 70.62 91 ALA A C 1
ATOM 670 O O . ALA A 1 91 ? -0.258 0.314 17.683 1.00 70.62 91 ALA A O 1
ATOM 671 N N . ILE A 1 92 ? -0.061 2.537 17.573 1.00 77.50 92 ILE A N 1
ATOM 672 C CA . ILE A 1 92 ? -1.134 2.748 16.599 1.00 77.50 92 ILE A CA 1
ATOM 673 C C . ILE A 1 92 ? -0.785 2.082 15.265 1.00 77.50 92 ILE A C 1
ATOM 675 O O . ILE A 1 92 ? -1.607 1.342 14.717 1.00 77.50 92 ILE A O 1
ATOM 679 N N . LEU A 1 93 ? 0.440 2.291 14.770 1.00 75.44 93 LEU A N 1
ATOM 680 C CA . LEU A 1 93 ? 0.933 1.660 13.543 1.00 75.44 93 LEU A CA 1
ATOM 681 C C . LEU A 1 93 ? 1.009 0.133 13.679 1.00 75.44 93 LEU A C 1
ATOM 683 O O . LEU A 1 93 ? 0.660 -0.569 12.735 1.00 75.44 93 LEU A O 1
ATOM 687 N N . ALA A 1 94 ? 1.371 -0.379 14.860 1.00 74.06 94 ALA A N 1
ATOM 688 C CA . ALA A 1 94 ? 1.358 -1.811 15.170 1.00 74.06 94 ALA A CA 1
ATOM 689 C C . ALA A 1 94 ? -0.056 -2.409 15.347 1.00 74.06 94 ALA A C 1
ATOM 691 O O . ALA A 1 94 ? -0.203 -3.626 15.421 1.00 74.06 94 ALA A O 1
ATOM 692 N N . GLY A 1 95 ? -1.106 -1.579 15.408 1.00 78.81 95 GLY A N 1
ATOM 693 C CA . GLY A 1 95 ? -2.486 -2.032 15.626 1.00 78.81 95 GLY A CA 1
ATOM 694 C C . GLY A 1 95 ? -2.846 -2.310 17.087 1.00 78.81 95 GLY A C 1
ATOM 695 O O . GLY A 1 95 ? -3.902 -2.870 17.360 1.00 78.81 95 GLY A O 1
ATOM 696 N N . GLU A 1 96 ? -2.001 -1.894 18.025 1.00 83.19 96 GLU A N 1
ATOM 697 C CA . GLU A 1 96 ? -2.165 -2.118 19.464 1.00 83.19 96 GLU A CA 1
ATOM 698 C C . GLU A 1 96 ? -2.924 -0.966 20.152 1.00 83.19 96 GLU A C 1
ATOM 700 O O . GLU A 1 96 ? -3.509 -1.143 21.224 1.00 83.19 96 GLU A O 1
ATOM 705 N N . SER A 1 97 ? -2.971 0.216 19.527 1.00 87.12 97 SER A N 1
ATOM 706 C CA . SER A 1 97 ? -3.644 1.412 20.050 1.00 87.12 97 SER A CA 1
ATOM 707 C C . SER A 1 97 ? -4.416 2.187 18.971 1.00 87.12 97 SER A C 1
ATOM 709 O O . SER A 1 97 ? -4.350 1.863 17.784 1.00 87.12 97 SER A O 1
ATOM 711 N N . GLY A 1 98 ? -5.169 3.207 19.392 1.00 91.00 98 GLY A N 1
ATOM 712 C CA . GLY A 1 98 ? -6.082 3.972 18.547 1.00 91.00 98 GLY A CA 1
ATOM 713 C C . GLY A 1 98 ? -7.415 3.264 18.292 1.00 91.00 98 GLY A C 1
ATOM 714 O O . GLY A 1 98 ? -7.551 2.051 18.443 1.00 91.00 98 GLY A O 1
ATOM 715 N N . THR A 1 99 ? -8.420 4.047 17.911 1.00 93.12 99 THR A N 1
ATOM 716 C CA . THR A 1 99 ? -9.676 3.543 17.349 1.00 93.12 99 THR A CA 1
ATOM 717 C C . THR A 1 99 ? -9.595 3.601 15.836 1.00 93.12 99 THR A C 1
ATOM 719 O O . THR A 1 99 ? -9.369 4.674 15.274 1.00 93.12 99 THR A O 1
ATOM 722 N N . ARG A 1 100 ? -9.805 2.460 15.184 1.00 94.25 100 ARG A N 1
ATOM 723 C CA . ARG A 1 100 ? -9.829 2.326 13.727 1.00 94.25 100 ARG A CA 1
ATOM 724 C C . ARG A 1 100 ? -11.254 2.489 13.210 1.00 94.25 100 ARG A C 1
ATOM 726 O O . ARG A 1 100 ? -12.167 1.841 13.712 1.00 94.25 100 ARG A O 1
ATOM 733 N N . ILE A 1 101 ? -11.436 3.333 12.204 1.00 93.62 101 ILE A N 1
ATOM 734 C CA . ILE A 1 101 ? -12.674 3.435 11.434 1.00 93.62 101 ILE A CA 1
ATOM 735 C C . ILE A 1 101 ? -12.414 2.811 10.068 1.00 93.62 101 ILE A C 1
ATOM 737 O O . ILE A 1 101 ? -11.456 3.182 9.387 1.00 93.62 101 ILE A O 1
ATOM 741 N N . VAL A 1 102 ? -13.247 1.846 9.689 1.00 91.31 102 VAL A N 1
ATOM 742 C CA . VAL A 1 102 ? -13.126 1.090 8.434 1.00 91.31 102 VAL A CA 1
ATOM 743 C C . VAL A 1 102 ? -14.416 1.172 7.620 1.00 91.31 102 VAL A C 1
ATOM 745 O O . VAL A 1 102 ? -15.500 1.388 8.163 1.00 91.31 102 VAL A O 1
ATOM 748 N N . GLY A 1 103 ? -14.316 1.018 6.301 1.00 87.69 103 GLY A N 1
ATOM 749 C CA . GLY A 1 103 ? -15.493 0.923 5.436 1.00 87.69 103 GLY A CA 1
ATOM 750 C C . GLY A 1 103 ? -16.346 -0.308 5.764 1.00 87.69 103 GLY A C 1
ATOM 751 O O . GLY A 1 103 ? -15.909 -1.207 6.485 1.00 87.69 103 GLY A O 1
ATOM 752 N N . ALA A 1 104 ? -17.569 -0.363 5.224 1.00 66.44 104 ALA A N 1
ATOM 753 C CA . ALA A 1 104 ? -18.408 -1.558 5.328 1.00 66.44 104 ALA A CA 1
ATOM 754 C C . ALA A 1 104 ? -17.618 -2.802 4.877 1.00 66.44 104 ALA A C 1
ATOM 756 O O . ALA A 1 104 ? -16.811 -2.692 3.943 1.00 66.44 104 ALA A O 1
ATOM 757 N N . PRO A 1 105 ? -17.843 -3.979 5.496 1.00 47.81 105 PRO A N 1
ATOM 758 C CA . PRO A 1 105 ? -17.211 -5.211 5.060 1.00 47.81 105 PRO A CA 1
ATOM 759 C C . PRO A 1 105 ? -17.618 -5.463 3.610 1.00 47.81 105 P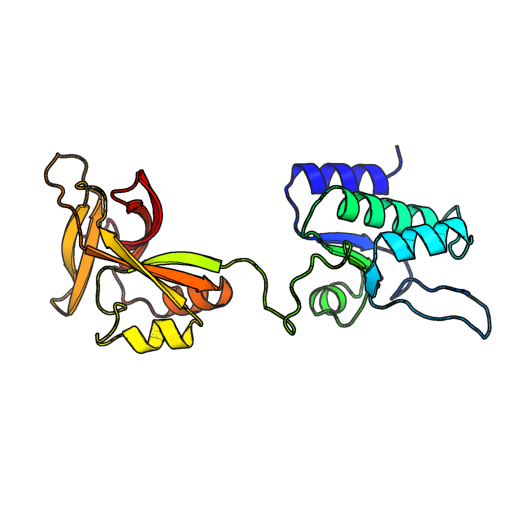RO A C 1
ATOM 761 O O . PRO A 1 105 ? -18.715 -5.937 3.313 1.00 47.81 105 PRO A O 1
ATOM 764 N N . THR A 1 106 ? -16.727 -5.131 2.681 1.00 40.28 106 THR A N 1
ATOM 765 C CA . THR A 1 106 ? -16.829 -5.651 1.325 1.00 40.28 106 THR A CA 1
ATOM 766 C C . THR A 1 106 ? -16.728 -7.155 1.495 1.00 40.28 106 THR A C 1
ATOM 768 O O . THR A 1 106 ? -15.796 -7.633 2.139 1.00 40.28 106 THR A O 1
ATOM 771 N N . SER A 1 107 ? -17.729 -7.898 1.024 1.00 34.28 107 SER A N 1
ATOM 772 C CA . SER A 1 107 ? -17.729 -9.355 1.121 1.00 34.28 107 SER A CA 1
ATOM 773 C C . SER A 1 107 ? -16.473 -9.922 0.460 1.00 34.28 107 SER A C 1
ATOM 775 O O . SER A 1 107 ? -16.424 -10.098 -0.751 1.00 34.28 107 SER A O 1
ATOM 777 N N . ALA A 1 108 ? -15.472 -10.189 1.292 1.00 36.19 108 ALA A N 1
ATOM 778 C CA . ALA A 1 108 ? -14.399 -11.153 1.141 1.00 36.19 108 ALA A CA 1
ATOM 779 C C . ALA A 1 108 ? -13.758 -11.324 2.528 1.00 36.19 108 ALA A C 1
ATOM 781 O O . ALA A 1 108 ? -12.920 -10.540 2.962 1.00 36.19 108 ALA A O 1
ATOM 782 N N . THR A 1 109 ? -14.208 -12.341 3.259 1.00 37.19 109 THR A N 1
ATOM 783 C CA . THR A 1 109 ? -13.577 -12.797 4.497 1.00 37.19 109 THR A CA 1
ATOM 784 C C . THR A 1 109 ? -12.325 -13.607 4.164 1.00 37.19 109 THR A C 1
ATOM 786 O O . THR A 1 109 ? -12.430 -14.663 3.543 1.00 37.19 109 THR A O 1
ATOM 789 N N . ALA A 1 110 ? -11.169 -13.171 4.661 1.00 31.84 110 ALA A N 1
ATOM 790 C CA . ALA A 1 110 ? -10.084 -14.040 5.109 1.00 31.84 110 ALA A CA 1
ATOM 791 C C . ALA A 1 110 ? -9.315 -13.334 6.245 1.00 31.84 110 ALA A C 1
ATOM 793 O O . ALA A 1 110 ? -9.259 -12.109 6.287 1.00 31.84 110 ALA A O 1
ATOM 794 N N . ALA A 1 111 ? -8.794 -14.131 7.186 1.00 32.44 111 ALA A N 1
ATOM 795 C CA . ALA A 1 111 ? -7.978 -13.767 8.358 1.00 32.44 111 ALA A CA 1
ATOM 796 C C . ALA A 1 111 ? -6.828 -12.781 8.017 1.00 32.44 111 ALA A C 1
ATOM 798 O O . ALA A 1 111 ? -6.541 -12.648 6.832 1.00 32.44 111 ALA A O 1
ATOM 799 N N . PRO A 1 112 ? -6.162 -12.107 8.988 1.00 35.69 112 PRO A N 1
ATOM 800 C CA . PRO A 1 112 ? -5.388 -10.884 8.737 1.00 35.69 112 PRO A CA 1
ATOM 801 C C . PRO A 1 112 ? -4.433 -11.065 7.553 1.00 35.69 112 PRO A C 1
ATOM 803 O O . PRO A 1 112 ? -3.425 -11.764 7.653 1.00 35.69 112 PRO A O 1
ATOM 806 N N . GLN A 1 113 ? -4.803 -10.482 6.411 1.00 37.53 113 GLN A N 1
ATOM 807 C CA . GLN A 1 113 ? -3.969 -10.472 5.222 1.00 37.53 113 GLN A CA 1
ATOM 808 C C . GLN A 1 113 ? -3.008 -9.291 5.371 1.00 37.53 113 GLN A C 1
ATOM 810 O O . GLN A 1 113 ? -3.482 -8.169 5.559 1.00 37.53 113 GLN A O 1
ATOM 815 N N . PRO A 1 114 ? -1.682 -9.510 5.315 1.00 38.19 114 PRO A N 1
ATOM 816 C CA . PRO A 1 114 ? -0.751 -8.403 5.175 1.00 38.19 114 PRO A CA 1
ATOM 817 C C . PRO A 1 114 ? -1.101 -7.700 3.862 1.00 38.19 114 PRO A C 1
ATOM 819 O O . PRO A 1 114 ? -1.240 -8.377 2.847 1.00 38.19 114 PRO A O 1
ATOM 822 N N . ASP A 1 115 ? -1.327 -6.391 3.947 1.00 43.91 115 ASP A N 1
ATOM 823 C CA . ASP A 1 115 ? -1.625 -5.418 2.892 1.00 43.91 115 ASP A CA 1
ATOM 824 C C . ASP A 1 115 ? -1.754 -5.932 1.447 1.00 43.91 115 ASP A C 1
ATOM 826 O O . ASP A 1 115 ? -0.851 -6.558 0.884 1.00 43.91 115 ASP A O 1
ATOM 830 N N . SER A 1 116 ? -2.850 -5.519 0.800 1.00 47.38 116 SER A N 1
ATOM 831 C CA . SER A 1 116 ? -3.110 -5.535 -0.650 1.00 47.38 116 SER A CA 1
ATOM 832 C C . SER A 1 116 ? -2.077 -4.739 -1.475 1.00 47.38 116 SER A C 1
ATOM 834 O O . SER A 1 116 ? -2.419 -3.846 -2.241 1.00 47.38 116 SER A O 1
ATOM 836 N N . GLY A 1 117 ? -0.800 -5.091 -1.366 1.00 60.75 117 GLY A N 1
ATOM 837 C CA . GLY A 1 117 ? 0.321 -4.560 -2.136 1.00 60.75 117 GLY A CA 1
ATOM 838 C C . GLY A 1 117 ? 1.013 -5.651 -2.948 1.00 60.75 117 GLY A C 1
ATOM 839 O O . GLY A 1 117 ? 2.237 -5.649 -3.069 1.00 60.75 117 GLY A O 1
ATOM 840 N N . ALA A 1 118 ? 0.268 -6.645 -3.440 1.00 71.31 118 ALA A N 1
ATOM 841 C CA . ALA A 1 118 ? 0.849 -7.652 -4.315 1.00 71.31 118 ALA A CA 1
ATOM 842 C C . ALA A 1 118 ? 1.185 -7.024 -5.675 1.00 71.31 118 ALA A C 1
ATOM 844 O O . ALA A 1 118 ? 0.322 -6.464 -6.350 1.00 71.31 118 ALA A O 1
ATOM 845 N N . VAL A 1 119 ? 2.447 -7.118 -6.076 1.00 84.62 119 VAL A N 1
ATOM 846 C CA . VAL A 1 119 ? 2.929 -6.643 -7.373 1.00 84.62 119 VAL A CA 1
ATOM 847 C C . VAL A 1 119 ? 3.078 -7.810 -8.337 1.00 84.62 119 VAL A C 1
ATOM 849 O O . VAL A 1 119 ? 3.382 -8.934 -7.936 1.00 84.62 119 VAL A O 1
ATOM 852 N N . LEU A 1 120 ? 2.901 -7.542 -9.629 1.00 88.06 120 LEU A N 1
ATOM 853 C CA . LEU A 1 120 ? 3.250 -8.508 -10.664 1.00 88.06 120 LEU A CA 1
ATOM 854 C C . LEU A 1 120 ? 4.749 -8.425 -10.958 1.00 88.06 120 LEU A C 1
ATOM 856 O O . LEU A 1 120 ? 5.247 -7.362 -11.337 1.00 88.06 120 LEU A O 1
ATOM 860 N N . LEU A 1 121 ? 5.435 -9.556 -10.807 1.00 91.94 121 LEU A N 1
ATOM 861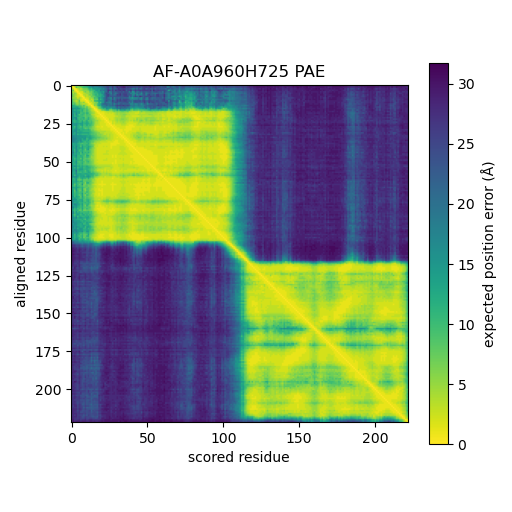 C CA . LEU A 1 121 ? 6.852 -9.735 -11.101 1.00 91.94 121 LEU A CA 1
ATOM 862 C C . LEU A 1 121 ? 7.026 -10.765 -12.225 1.00 91.94 121 LEU A C 1
ATOM 864 O O . LEU A 1 121 ? 6.614 -11.917 -12.090 1.00 91.94 121 LEU A O 1
ATOM 868 N N . ALA A 1 122 ? 7.648 -10.355 -13.327 1.00 92.06 122 ALA A N 1
ATOM 869 C CA . ALA A 1 122 ? 8.083 -11.222 -14.410 1.00 92.06 122 ALA A CA 1
ATOM 870 C C . ALA A 1 122 ? 9.499 -11.747 -14.136 1.00 92.06 122 ALA A C 1
ATOM 872 O O . ALA A 1 122 ? 10.444 -10.969 -13.975 1.00 92.06 122 ALA A O 1
ATOM 873 N N . VAL A 1 123 ? 9.648 -13.070 -14.132 1.00 91.25 123 VAL A N 1
ATOM 874 C CA . VAL A 1 123 ? 10.937 -13.756 -13.990 1.00 91.25 123 VAL A CA 1
ATOM 875 C C . VAL A 1 123 ? 11.252 -14.545 -15.260 1.00 91.25 123 VAL A C 1
ATOM 877 O O . VAL A 1 123 ? 10.383 -15.198 -15.832 1.00 91.25 123 VAL A O 1
ATOM 880 N N . ASN A 1 124 ? 12.499 -14.472 -15.714 1.00 86.50 124 ASN A N 1
ATOM 881 C CA . ASN A 1 124 ? 12.981 -15.023 -16.988 1.00 86.50 124 ASN A CA 1
ATOM 882 C C . ASN A 1 124 ? 14.151 -16.012 -16.804 1.00 86.50 124 ASN A C 1
ATOM 884 O O . ASN A 1 124 ? 14.875 -16.315 -17.752 1.00 86.50 124 ASN A O 1
ATOM 888 N N . GLY A 1 125 ? 14.381 -16.451 -15.566 1.00 83.19 125 GLY A N 1
ATOM 889 C CA . GLY A 1 125 ? 15.598 -17.141 -15.165 1.00 83.19 125 GLY A CA 1
ATOM 890 C C . GLY A 1 125 ? 15.402 -18.077 -13.992 1.00 83.19 125 GLY A C 1
ATOM 891 O O . GLY A 1 125 ? 14.331 -18.639 -13.814 1.00 83.19 125 GLY A O 1
ATOM 892 N N . THR A 1 126 ? 16.427 -18.230 -13.157 1.00 81.88 126 THR A N 1
ATOM 893 C CA . THR A 1 126 ? 16.502 -19.248 -12.093 1.00 81.88 126 THR A CA 1
ATOM 894 C C . THR A 1 126 ? 15.363 -19.235 -11.065 1.00 81.88 126 THR A C 1
ATOM 896 O O . THR A 1 126 ? 15.244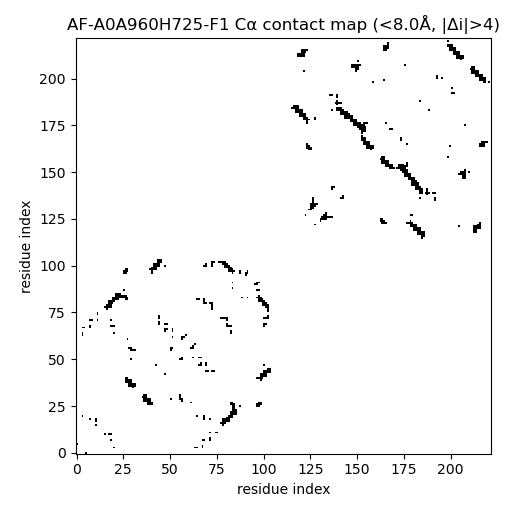 -20.193 -10.307 1.00 81.88 126 THR A O 1
ATOM 899 N N . LEU A 1 127 ? 14.535 -18.187 -11.034 1.00 81.12 127 LEU A N 1
ATOM 900 C CA . LEU A 1 127 ? 13.317 -18.084 -10.222 1.00 81.12 127 LEU A CA 1
ATOM 901 C C . LEU A 1 127 ? 12.089 -18.786 -10.839 1.00 81.12 127 LEU A C 1
ATOM 903 O O . LEU A 1 127 ? 11.103 -18.989 -10.135 1.00 81.12 127 LEU A O 1
ATOM 907 N N . MET A 1 128 ? 12.126 -19.161 -12.122 1.00 84.94 128 MET A N 1
ATOM 908 C CA . MET A 1 128 ? 11.031 -19.887 -12.778 1.00 84.94 128 MET A CA 1
ATOM 909 C C . MET A 1 128 ? 10.831 -21.275 -12.152 1.00 84.94 128 MET A C 1
ATOM 911 O O . MET A 1 128 ? 11.770 -21.875 -11.614 1.00 84.94 128 MET A O 1
ATOM 915 N N . ARG A 1 129 ? 9.604 -21.805 -12.228 1.00 85.69 129 ARG A N 1
ATOM 916 C CA . ARG A 1 129 ? 9.255 -23.111 -11.640 1.00 85.69 129 ARG A CA 1
ATOM 917 C C . ARG A 1 129 ? 10.206 -24.212 -12.115 1.00 85.69 129 ARG A C 1
ATOM 919 O O . ARG A 1 129 ? 10.478 -24.354 -13.303 1.00 85.69 129 ARG A O 1
ATOM 926 N N . GLY A 1 130 ? 10.682 -25.020 -11.168 1.00 82.44 130 GLY A N 1
ATOM 927 C CA . GLY A 1 130 ? 11.567 -26.156 -11.443 1.00 82.44 130 GLY A CA 1
ATOM 928 C C . GLY A 1 130 ? 13.050 -25.801 -11.588 1.00 82.44 130 GLY A C 1
ATOM 929 O O . GLY A 1 130 ? 13.852 -26.699 -11.838 1.00 82.44 130 GLY A O 1
ATOM 930 N N . LEU A 1 131 ? 13.430 -24.532 -11.410 1.00 81.88 131 LEU A N 1
ATOM 931 C CA . LEU A 1 131 ? 14.824 -24.086 -11.454 1.00 81.88 131 LEU A CA 1
ATOM 932 C C . LEU A 1 131 ? 15.405 -23.816 -10.056 1.00 81.88 131 LEU A C 1
ATOM 934 O O . LEU A 1 131 ? 14.698 -23.755 -9.053 1.00 81.88 131 LEU A O 1
ATOM 938 N N . LYS A 1 132 ? 16.732 -23.647 -10.010 1.00 81.19 132 LYS A N 1
ATOM 939 C CA . LYS A 1 132 ? 17.576 -23.562 -8.801 1.00 81.19 132 LYS A CA 1
ATOM 940 C C . LYS A 1 132 ? 17.050 -22.620 -7.709 1.00 81.19 132 LYS A C 1
ATOM 942 O O . LYS A 1 132 ? 17.180 -22.950 -6.535 1.00 81.19 132 LYS A O 1
ATOM 947 N N . LEU A 1 133 ? 16.482 -21.467 -8.072 1.00 79.62 133 LEU A N 1
ATOM 948 C CA . LEU A 1 133 ? 16.022 -20.439 -7.127 1.00 79.62 133 LEU A CA 1
ATOM 949 C C . LEU A 1 133 ? 14.493 -20.359 -7.009 1.00 79.62 133 LEU A C 1
ATOM 951 O O . LEU A 1 133 ? 13.991 -19.497 -6.292 1.00 79.62 133 LEU A O 1
ATOM 955 N N . SER A 1 134 ? 13.730 -21.268 -7.628 1.00 81.25 134 SER A N 1
ATOM 956 C CA . SER A 1 134 ? 12.268 -21.291 -7.486 1.00 81.25 134 SER A CA 1
ATOM 957 C C . SER A 1 134 ? 11.768 -21.372 -6.029 1.00 81.25 134 SER A C 1
ATOM 959 O O . SER A 1 134 ? 10.715 -20.796 -5.749 1.00 81.25 134 SER A O 1
ATOM 961 N N . PRO A 1 135 ? 12.475 -22.012 -5.064 1.00 81.81 135 PRO A N 1
ATOM 962 C CA . PRO A 1 135 ? 12.065 -21.985 -3.657 1.00 81.81 135 PRO A CA 1
ATOM 963 C C . PRO A 1 135 ? 11.997 -20.575 -3.056 1.00 81.81 135 PRO A C 1
ATOM 965 O O . PRO A 1 135 ? 11.193 -20.343 -2.154 1.00 81.81 135 PRO A O 1
ATOM 968 N N . ASN A 1 136 ? 12.773 -19.619 -3.580 1.00 79.25 136 ASN A N 1
ATOM 969 C CA . ASN A 1 136 ? 12.758 -18.233 -3.108 1.00 79.25 136 ASN A CA 1
ATOM 970 C C . ASN A 1 136 ? 11.423 -17.546 -3.425 1.00 79.25 136 ASN A C 1
ATOM 972 O O . ASN A 1 136 ? 10.952 -16.741 -2.629 1.00 79.25 136 ASN A O 1
ATOM 976 N N . MET A 1 137 ? 10.775 -17.908 -4.540 1.00 81.88 137 MET A N 1
ATOM 977 C CA . MET A 1 137 ? 9.445 -17.396 -4.889 1.00 81.88 137 MET A CA 1
ATOM 978 C C . MET A 1 137 ? 8.399 -17.863 -3.873 1.00 81.88 137 MET A C 1
ATOM 980 O O . MET A 1 137 ? 7.610 -17.061 -3.381 1.00 81.88 137 MET A O 1
ATOM 984 N N . ALA A 1 138 ? 8.439 -19.141 -3.488 1.00 79.69 138 ALA A N 1
ATOM 985 C CA . ALA A 1 138 ? 7.549 -19.675 -2.459 1.00 79.69 138 ALA A CA 1
ATOM 986 C C . ALA A 1 138 ? 7.824 -19.047 -1.080 1.00 79.69 138 ALA A C 1
ATOM 988 O O . ALA A 1 138 ? 6.884 -18.672 -0.381 1.00 79.69 138 ALA A O 1
ATOM 989 N N . ALA A 1 139 ? 9.099 -18.875 -0.711 1.00 76.88 139 ALA A N 1
ATOM 990 C CA . ALA A 1 139 ? 9.495 -18.212 0.534 1.00 76.88 139 ALA A CA 1
ATOM 991 C C . ALA A 1 139 ? 9.056 -16.737 0.587 1.00 76.88 139 ALA A C 1
ATOM 993 O O . ALA A 1 139 ? 8.712 -16.236 1.653 1.00 76.88 139 ALA A O 1
ATOM 994 N N . ALA A 1 140 ? 9.004 -16.062 -0.565 1.00 79.06 140 ALA A N 1
ATOM 995 C CA . ALA A 1 140 ? 8.480 -14.707 -0.711 1.00 79.06 140 ALA A CA 1
ATOM 996 C C . ALA A 1 140 ? 6.938 -14.636 -0.710 1.00 79.06 140 ALA A C 1
ATOM 998 O O . ALA A 1 140 ? 6.374 -13.561 -0.903 1.00 79.06 140 ALA A O 1
ATOM 999 N N . GLY A 1 141 ? 6.234 -15.759 -0.534 1.00 82.81 141 GLY A N 1
ATOM 1000 C CA . GLY A 1 141 ? 4.773 -15.805 -0.614 1.00 82.81 141 GLY A CA 1
ATOM 1001 C C . GLY A 1 141 ? 4.232 -15.539 -2.022 1.00 82.81 141 GLY A C 1
ATOM 1002 O O . GLY A 1 141 ? 3.077 -15.139 -2.172 1.00 82.81 141 GLY A O 1
ATOM 1003 N N . ALA A 1 142 ? 5.055 -15.721 -3.059 1.00 86.25 142 ALA A N 1
ATOM 1004 C CA . ALA A 1 142 ? 4.647 -15.483 -4.432 1.00 86.25 142 ALA A CA 1
ATOM 1005 C C . ALA A 1 142 ? 3.675 -16.562 -4.924 1.00 86.25 142 ALA A C 1
ATOM 1007 O O . ALA A 1 142 ? 3.863 -17.758 -4.697 1.00 86.25 142 ALA A O 1
ATOM 1008 N N . THR A 1 143 ? 2.664 -16.134 -5.674 1.00 87.00 143 THR A N 1
ATOM 1009 C CA . THR A 1 143 ? 1.694 -17.013 -6.332 1.00 87.00 143 THR A CA 1
ATOM 1010 C C . THR A 1 143 ? 1.873 -16.937 -7.840 1.00 87.00 143 THR A C 1
ATOM 1012 O O . THR A 1 143 ? 1.903 -15.848 -8.413 1.00 87.00 143 THR A O 1
ATOM 1015 N N . PHE A 1 144 ? 2.005 -18.089 -8.496 1.00 88.00 144 PHE A N 1
ATOM 1016 C CA . PHE A 1 144 ? 2.117 -18.153 -9.951 1.00 88.00 144 PHE A CA 1
ATOM 1017 C C . PHE A 1 144 ? 0.830 -17.636 -10.601 1.00 88.00 144 PHE A C 1
ATOM 1019 O O . PHE A 1 144 ? -0.264 -18.041 -10.209 1.00 88.00 144 PHE A O 1
ATOM 1026 N N . VAL A 1 145 ? 0.963 -16.767 -11.605 1.00 87.62 145 VAL A N 1
ATOM 1027 C CA . VAL A 1 145 ? -0.176 -16.220 -12.354 1.00 87.62 145 VAL A CA 1
ATOM 1028 C C . VAL A 1 145 ? -0.263 -16.872 -13.728 1.00 87.62 145 VAL A C 1
ATOM 1030 O O . VAL A 1 145 ? -1.290 -17.462 -14.058 1.00 87.62 145 VAL A O 1
ATOM 1033 N N . ARG A 1 146 ? 0.794 -16.757 -14.545 1.00 88.31 146 ARG A N 1
ATOM 1034 C CA . ARG A 1 146 ? 0.807 -17.261 -15.931 1.00 88.31 146 ARG A CA 1
ATOM 1035 C C . ARG A 1 146 ? 2.207 -17.310 -16.541 1.00 88.31 146 ARG A C 1
ATOM 1037 O O . ARG A 1 146 ? 3.104 -16.590 -16.117 1.00 88.31 146 ARG A O 1
ATOM 1044 N N . GLU A 1 147 ? 2.347 -18.090 -17.607 1.00 93.31 147 GLU A N 1
ATOM 1045 C CA . GLU A 1 147 ? 3.455 -17.998 -18.568 1.00 93.31 147 GLU A CA 1
ATOM 1046 C C . GLU A 1 147 ? 3.098 -17.008 -19.690 1.00 93.31 147 GLU A C 1
ATOM 1048 O O . GLU A 1 147 ? 1.932 -16.898 -20.076 1.00 93.31 147 GLU A O 1
ATOM 1053 N N . THR A 1 148 ? 4.082 -16.267 -20.206 1.00 93.12 148 THR A N 1
ATOM 1054 C CA . THR A 1 148 ? 3.918 -15.325 -21.334 1.00 93.12 148 THR A CA 1
ATOM 1055 C C . THR A 1 148 ? 5.276 -14.938 -21.926 1.00 93.12 148 THR A C 1
ATOM 1057 O O . THR A 1 148 ? 6.303 -15.530 -21.579 1.00 93.12 148 THR A O 1
ATOM 1060 N N . ARG A 1 149 ? 5.306 -13.949 -22.826 1.00 93.44 149 ARG A N 1
ATOM 1061 C CA . ARG A 1 149 ? 6.535 -13.386 -23.390 1.00 93.44 149 ARG A CA 1
ATOM 1062 C C . ARG A 1 149 ? 6.586 -11.867 -23.240 1.00 93.44 149 ARG A C 1
ATOM 1064 O O . ARG A 1 149 ? 5.560 -11.193 -23.136 1.00 93.44 149 ARG A O 1
ATOM 1071 N N . THR A 1 150 ? 7.797 -11.324 -23.240 1.00 93.81 150 THR A N 1
ATOM 1072 C CA . THR A 1 150 ? 8.027 -9.878 -23.338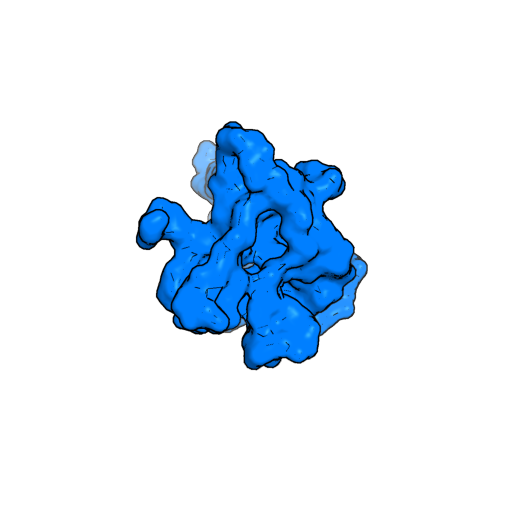 1.00 93.81 150 THR A CA 1
ATOM 1073 C C . THR A 1 150 ? 7.752 -9.353 -24.752 1.00 93.81 150 THR A C 1
ATOM 1075 O O . THR A 1 150 ? 7.749 -10.119 -25.719 1.00 93.81 150 THR A O 1
ATOM 1078 N N . GLU A 1 151 ? 7.581 -8.034 -24.901 1.00 91.25 151 GLU A N 1
ATOM 1079 C CA . GLU A 1 151 ? 7.737 -7.376 -26.210 1.00 91.25 151 GLU A CA 1
ATOM 1080 C C . GLU A 1 151 ? 9.115 -7.725 -26.824 1.00 91.25 151 GLU A C 1
ATOM 1082 O O . GLU A 1 151 ? 10.075 -7.928 -26.077 1.00 91.25 151 GLU A O 1
ATOM 1087 N N . PRO A 1 152 ? 9.282 -7.743 -28.162 1.00 91.38 152 PRO A N 1
ATOM 1088 C CA . PRO A 1 152 ? 10.545 -8.100 -28.813 1.00 91.38 152 PRO A CA 1
ATOM 1089 C C . PRO A 1 152 ? 11.595 -6.972 -28.766 1.00 91.38 152 PRO A C 1
ATOM 1091 O O . PRO A 1 152 ? 12.170 -6.579 -29.775 1.00 91.38 152 PRO A O 1
ATOM 1094 N N . VAL A 1 153 ? 11.835 -6.420 -27.578 1.00 89.50 153 VAL A N 1
ATOM 1095 C CA . VAL A 1 153 ? 12.731 -5.281 -27.314 1.00 89.50 153 VAL A CA 1
ATOM 1096 C C . VAL A 1 153 ? 13.757 -5.599 -26.226 1.00 89.50 153 VAL A C 1
ATOM 1098 O O . VAL A 1 153 ? 14.325 -4.694 -25.620 1.00 89.50 153 VAL A O 1
ATOM 1101 N N . TYR A 1 154 ? 13.997 -6.884 -25.959 1.00 88.31 154 TYR A N 1
ATOM 1102 C CA . TYR A 1 154 ? 14.945 -7.351 -24.950 1.00 88.31 154 TYR A CA 1
ATOM 1103 C C . TYR A 1 154 ? 15.991 -8.261 -25.579 1.00 88.31 154 TYR A C 1
ATOM 1105 O O . TYR A 1 154 ? 15.679 -9.053 -26.457 1.00 88.31 154 TYR A O 1
ATOM 1113 N N . ARG A 1 155 ? 17.232 -8.194 -25.117 1.00 88.56 155 ARG A N 1
ATOM 1114 C CA . ARG A 1 155 ? 18.245 -9.214 -25.409 1.00 88.56 155 ARG A CA 1
ATOM 1115 C C . ARG A 1 155 ? 18.528 -10.013 -24.146 1.00 88.56 155 ARG A C 1
ATOM 1117 O O . ARG A 1 155 ? 18.324 -9.509 -23.044 1.00 88.56 155 ARG A O 1
ATOM 1124 N N . LEU A 1 156 ? 18.947 -11.262 -24.323 1.00 85.38 156 LEU A N 1
ATOM 1125 C CA . LEU A 1 156 ? 19.304 -12.165 -23.235 1.00 85.38 156 LEU A CA 1
ATOM 1126 C C . LEU A 1 156 ? 20.825 -12.291 -23.153 1.00 85.38 156 LEU A C 1
ATOM 1128 O O . LEU A 1 156 ? 21.486 -12.481 -24.175 1.00 85.38 156 LEU A O 1
ATOM 1132 N N . TRP A 1 157 ? 21.346 -12.230 -21.939 1.00 80.50 157 TRP A N 1
ATOM 1133 C CA . TRP A 1 157 ? 22.735 -12.500 -21.598 1.00 80.50 157 TRP A CA 1
ATOM 1134 C C . TRP A 1 157 ? 22.782 -13.480 -20.441 1.00 80.50 157 TRP A C 1
ATOM 1136 O O . TRP A 1 157 ? 21.802 -13.641 -19.719 1.00 80.50 157 TRP A O 1
ATOM 1146 N N . THR A 1 158 ? 23.937 -14.097 -20.243 1.00 76.19 158 THR A N 1
ATOM 1147 C CA . THR A 1 158 ? 24.215 -14.859 -19.031 1.00 76.19 158 THR A CA 1
ATOM 1148 C C . THR A 1 158 ? 25.202 -14.072 -18.182 1.00 76.19 158 THR A C 1
ATOM 1150 O O . THR A 1 158 ? 26.228 -13.616 -18.684 1.00 76.19 158 THR A O 1
ATOM 1153 N N . ILE A 1 159 ? 24.898 -13.908 -16.900 1.00 68.31 159 ILE A N 1
ATOM 1154 C CA . ILE A 1 159 ? 25.806 -13.340 -15.908 1.00 68.31 159 ILE A CA 1
ATOM 1155 C C . ILE A 1 159 ? 26.625 -14.492 -15.327 1.00 68.31 159 ILE A C 1
ATOM 1157 O O . ILE A 1 159 ? 26.060 -15.422 -14.745 1.00 68.31 159 ILE A O 1
ATOM 1161 N N . ASN A 1 160 ? 27.951 -14.425 -15.493 1.00 66.69 160 ASN A N 1
ATOM 1162 C CA . ASN A 1 160 ? 28.915 -15.415 -14.991 1.00 66.69 160 ASN A CA 1
ATOM 1163 C C . ASN A 1 160 ? 28.579 -16.876 -15.366 1.00 66.69 160 ASN A C 1
ATOM 1165 O O . ASN A 1 160 ? 28.834 -17.781 -14.579 1.00 66.69 160 ASN A O 1
ATOM 1169 N N . ASP A 1 161 ? 27.965 -17.099 -16.534 1.00 72.31 161 ASP A N 1
ATOM 1170 C CA . ASP A 1 161 ? 27.488 -18.410 -17.006 1.00 72.31 161 ASP A CA 1
ATOM 1171 C C . ASP A 1 161 ? 26.472 -19.141 -16.087 1.00 72.31 161 ASP A C 1
ATOM 1173 O O . ASP A 1 161 ? 26.179 -20.312 -16.320 1.00 72.31 161 ASP A O 1
ATOM 1177 N N . ASP A 1 162 ? 25.882 -18.469 -15.084 1.00 69.62 162 ASP A N 1
ATOM 1178 C CA . ASP A 1 162 ? 24.939 -19.085 -14.120 1.00 69.62 162 ASP A CA 1
ATOM 1179 C C . ASP A 1 162 ? 23.507 -18.528 -14.246 1.00 69.62 162 ASP A C 1
ATOM 1181 O O . ASP A 1 162 ? 22.534 -19.284 -14.241 1.00 69.62 162 ASP A O 1
ATOM 1185 N N . HIS A 1 163 ? 23.346 -17.208 -14.407 1.00 69.56 163 HIS A N 1
ATOM 1186 C CA . HIS A 1 163 ? 22.024 -16.569 -14.363 1.00 69.56 163 HIS A CA 1
ATOM 1187 C C . HIS A 1 163 ? 21.687 -15.848 -15.668 1.00 69.56 163 HIS A C 1
ATOM 1189 O O . HIS A 1 163 ? 22.447 -14.971 -16.083 1.00 69.56 163 HIS A O 1
ATOM 1195 N N . PRO A 1 164 ? 20.550 -16.150 -16.321 1.00 74.38 164 PRO A N 1
ATOM 1196 C CA . PRO A 1 164 ? 20.111 -15.357 -17.453 1.00 74.38 164 PRO A CA 1
ATOM 1197 C C . PRO A 1 164 ? 19.627 -13.988 -16.963 1.00 74.38 164 PRO A C 1
ATOM 1199 O O . PRO A 1 164 ? 18.873 -13.883 -15.997 1.00 74.38 164 PRO A O 1
ATOM 1202 N N . ALA A 1 165 ? 20.041 -12.944 -17.665 1.00 81.56 165 ALA A N 1
ATOM 1203 C CA . ALA A 1 165 ? 19.597 -11.577 -17.475 1.00 81.56 165 ALA A CA 1
ATOM 1204 C C . ALA A 1 165 ? 19.084 -11.044 -18.808 1.00 81.56 165 ALA A C 1
ATOM 1206 O O . ALA A 1 165 ? 19.665 -11.308 -19.863 1.00 81.56 165 ALA A O 1
ATOM 1207 N N . MET A 1 166 ? 17.994 -10.281 -18.773 1.00 87.56 166 MET A N 1
ATOM 1208 C CA . MET A 1 166 ? 17.538 -9.566 -19.960 1.00 87.56 166 MET A CA 1
ATOM 1209 C C . MET A 1 166 ? 17.776 -8.073 -19.814 1.00 87.56 166 MET A C 1
ATOM 1211 O O . MET A 1 166 ? 17.557 -7.513 -18.742 1.00 87.56 166 MET A O 1
ATOM 1215 N N . ILE A 1 167 ? 18.185 -7.424 -20.899 1.00 85.88 167 ILE A N 1
ATOM 1216 C CA . ILE A 1 167 ? 18.351 -5.968 -20.959 1.00 85.88 167 ILE A CA 1
ATOM 1217 C C . ILE A 1 167 ? 17.516 -5.449 -22.119 1.00 85.88 167 ILE A C 1
ATOM 1219 O O . ILE A 1 167 ? 17.473 -6.048 -23.199 1.00 85.88 167 ILE A O 1
ATOM 1223 N N . ARG A 1 168 ? 16.820 -4.339 -21.884 1.00 85.69 168 ARG A N 1
ATOM 1224 C CA . ARG A 1 168 ? 16.031 -3.669 -22.913 1.00 85.69 168 ARG A CA 1
ATOM 1225 C C . ARG A 1 168 ? 16.960 -2.989 -23.919 1.00 85.69 168 ARG A C 1
ATOM 1227 O O . ARG A 1 168 ? 17.868 -2.266 -23.522 1.00 85.69 168 ARG A O 1
ATOM 1234 N N . VAL A 1 169 ? 16.694 -3.174 -25.207 1.00 85.69 169 VAL A N 1
ATOM 1235 C CA . VAL A 1 169 ? 17.467 -2.590 -26.311 1.00 85.69 169 VAL A CA 1
ATOM 1236 C C . VAL A 1 169 ? 16.589 -1.701 -27.189 1.00 85.69 169 VAL A C 1
ATOM 1238 O O . VAL A 1 169 ? 15.376 -1.893 -27.278 1.00 85.69 169 VAL A O 1
ATOM 1241 N N . THR A 1 170 ? 17.200 -0.707 -27.833 1.00 84.75 170 THR A N 1
ATOM 1242 C CA . THR A 1 170 ? 16.516 0.271 -28.700 1.00 84.75 170 THR A CA 1
ATOM 1243 C C . THR A 1 170 ? 16.932 0.177 -30.169 1.00 84.75 170 THR A C 1
ATOM 1245 O O . THR A 1 170 ? 16.300 0.784 -31.027 1.00 84.75 170 THR A O 1
ATOM 1248 N N . ASP A 1 171 ? 17.957 -0.613 -30.485 1.00 83.44 171 ASP A N 1
ATOM 1249 C CA . ASP A 1 171 ? 18.592 -0.745 -31.804 1.00 83.44 171 ASP A CA 1
ATOM 1250 C C . ASP A 1 171 ? 17.947 -1.828 -32.695 1.00 83.44 171 ASP A C 1
ATOM 1252 O O . ASP A 1 171 ? 18.569 -2.340 -33.621 1.00 83.44 171 ASP A O 1
ATOM 1256 N N . SER A 1 172 ? 16.684 -2.182 -32.430 1.00 83.88 172 SER A N 1
ATOM 1257 C CA . SER A 1 172 ? 15.928 -3.245 -33.124 1.00 83.88 172 SER A CA 1
ATOM 1258 C C . SER A 1 172 ? 16.528 -4.658 -33.023 1.00 83.88 172 SER A C 1
ATOM 1260 O O . SER A 1 172 ? 16.011 -5.578 -33.651 1.00 83.88 172 SER A O 1
ATOM 1262 N N . SER A 1 173 ? 17.567 -4.869 -32.206 1.00 87.75 173 SER A N 1
ATOM 1263 C CA . SER A 1 173 ? 18.178 -6.190 -31.978 1.00 87.75 173 SER A CA 1
ATOM 1264 C C . SER A 1 173 ? 17.437 -7.053 -30.942 1.00 87.75 173 SER A C 1
ATOM 1266 O O . SER A 1 173 ? 17.914 -8.122 -30.556 1.00 87.75 173 SER A O 1
ATOM 1268 N N . GLY A 1 174 ? 16.286 -6.575 -30.460 1.00 89.50 174 GLY A N 1
ATOM 1269 C CA . GLY A 1 174 ? 15.497 -7.216 -29.416 1.00 89.50 174 GLY A CA 1
ATOM 1270 C C . GLY A 1 174 ? 14.770 -8.479 -29.879 1.00 89.50 174 GLY A C 1
ATOM 1271 O O . GLY A 1 174 ? 14.418 -8.646 -31.043 1.00 89.50 174 GLY A O 1
ATOM 1272 N N . VAL A 1 175 ? 14.522 -9.369 -28.924 1.00 91.25 175 VAL A N 1
ATOM 1273 C CA . VAL A 1 175 ? 13.762 -10.611 -29.061 1.00 91.25 175 VAL A CA 1
ATOM 1274 C C . VAL A 1 175 ? 12.709 -10.709 -27.957 1.00 91.25 175 VAL A C 1
ATOM 1276 O O . VAL A 1 175 ? 12.826 -10.077 -26.905 1.00 91.25 175 VAL A O 1
ATOM 1279 N N . ALA A 1 176 ? 11.659 -11.494 -28.202 1.00 92.44 176 ALA A N 1
ATOM 1280 C CA . ALA A 1 176 ? 10.636 -11.787 -27.202 1.00 92.44 176 ALA A CA 1
ATOM 1281 C C . ALA A 1 176 ? 11.129 -12.899 -26.263 1.00 92.44 176 ALA A C 1
ATOM 1283 O O . ALA A 1 176 ? 11.329 -14.047 -26.686 1.00 92.44 176 ALA A O 1
ATOM 1284 N N . VAL A 1 177 ? 11.303 -12.561 -24.989 1.00 92.88 177 VAL A N 1
ATOM 1285 C CA . VAL A 1 177 ? 11.836 -13.446 -23.947 1.00 92.88 177 VAL A CA 1
ATOM 1286 C C . VAL A 1 177 ? 10.680 -14.137 -23.233 1.00 92.88 177 VAL A C 1
ATOM 1288 O O . VAL A 1 177 ? 9.706 -13.484 -22.871 1.00 92.88 177 VAL A O 1
ATOM 1291 N N . ALA A 1 178 ? 10.769 -15.456 -23.045 1.00 92.31 178 ALA A N 1
ATOM 1292 C CA . ALA A 1 178 ? 9.785 -16.202 -22.264 1.00 92.31 178 ALA A CA 1
ATOM 1293 C C . ALA A 1 178 ? 9.923 -15.862 -20.773 1.00 92.31 178 ALA A C 1
ATOM 1295 O O . ALA A 1 178 ? 11.037 -15.844 -20.247 1.00 92.31 178 ALA A O 1
ATOM 1296 N N . VAL A 1 179 ? 8.798 -15.595 -20.109 1.00 93.81 179 VAL A N 1
ATOM 1297 C CA . VAL A 1 179 ? 8.754 -15.223 -18.690 1.00 93.81 179 VAL A CA 1
ATOM 1298 C C . VAL A 1 179 ? 7.600 -15.912 -17.971 1.00 93.81 179 VAL A C 1
ATOM 1300 O O . VAL A 1 179 ? 6.555 -16.201 -18.559 1.00 93.81 179 VAL A O 1
ATOM 1303 N N . GLU A 1 180 ? 7.768 -16.123 -16.670 1.00 93.19 180 GLU A N 1
ATOM 1304 C CA . GLU A 1 180 ? 6.665 -16.422 -15.760 1.00 93.19 180 GLU A CA 1
ATOM 1305 C C . GLU A 1 180 ? 6.284 -15.157 -14.995 1.00 93.19 180 GLU A C 1
ATOM 1307 O O . GLU A 1 180 ? 7.144 -14.478 -14.433 1.00 93.19 180 GLU A O 1
ATOM 1312 N N . VAL A 1 181 ? 4.990 -14.848 -14.954 1.00 90.00 181 VAL A N 1
ATOM 1313 C CA . VAL A 1 181 ? 4.441 -13.756 -14.150 1.00 90.00 181 VAL A CA 1
ATOM 1314 C C . VAL A 1 181 ? 3.932 -14.323 -12.834 1.00 90.00 181 VAL A C 1
ATOM 1316 O O . VAL A 1 181 ? 3.131 -15.262 -12.806 1.00 90.00 181 VAL A O 1
ATOM 1319 N N . TRP A 1 182 ? 4.381 -13.709 -11.749 1.00 90.06 182 TRP A N 1
ATOM 1320 C CA . TRP A 1 182 ? 4.028 -14.056 -10.383 1.00 90.06 182 TRP A CA 1
ATOM 1321 C C . TRP A 1 182 ? 3.411 -12.856 -9.673 1.00 90.06 182 TRP A C 1
ATOM 1323 O O . TRP A 1 182 ? 3.840 -11.723 -9.869 1.00 90.06 182 TRP A O 1
ATOM 1333 N N . SER A 1 183 ? 2.421 -13.117 -8.830 1.00 88.19 183 SER A N 1
ATOM 1334 C CA . SER A 1 183 ? 1.883 -12.161 -7.870 1.00 88.19 183 SER A CA 1
ATOM 1335 C C . SER A 1 183 ? 2.697 -12.277 -6.590 1.00 88.19 183 SER A C 1
ATOM 1337 O O . SER A 1 183 ? 2.665 -13.324 -5.944 1.00 88.19 183 SER A O 1
ATOM 1339 N N . VAL A 1 184 ? 3.436 -11.232 -6.232 1.00 85.75 184 VAL A N 1
ATOM 1340 C CA . VAL A 1 184 ? 4.364 -11.232 -5.096 1.00 85.75 184 VAL A CA 1
ATOM 1341 C C . VAL A 1 184 ? 3.908 -10.190 -4.074 1.00 85.75 184 VAL A C 1
ATOM 1343 O O . VAL A 1 184 ? 3.809 -9.018 -4.436 1.00 85.75 184 VAL A O 1
ATOM 1346 N N . PRO A 1 185 ? 3.650 -10.561 -2.808 1.00 82.62 185 PRO A N 1
ATOM 1347 C CA . PRO A 1 185 ? 3.395 -9.593 -1.742 1.00 82.62 185 PRO A CA 1
ATOM 1348 C C . PRO A 1 185 ? 4.544 -8.581 -1.612 1.00 82.62 185 PRO A C 1
ATOM 1350 O O . PRO A 1 185 ? 5.708 -8.966 -1.728 1.00 82.62 185 PRO A O 1
ATOM 1353 N N . ALA A 1 186 ? 4.255 -7.312 -1.306 1.00 76.81 186 ALA A N 1
ATOM 1354 C CA . ALA A 1 186 ? 5.281 -6.268 -1.162 1.00 76.81 186 ALA A CA 1
ATOM 1355 C C . ALA A 1 186 ? 6.415 -6.658 -0.191 1.00 76.81 186 ALA A C 1
ATOM 1357 O O . ALA A 1 186 ? 7.594 -6.480 -0.501 1.00 76.81 186 ALA A O 1
ATOM 1358 N N . ALA A 1 187 ? 6.074 -7.264 0.951 1.00 74.62 187 ALA A N 1
ATOM 1359 C CA . ALA A 1 187 ? 7.056 -7.773 1.912 1.00 74.62 187 ALA A CA 1
ATOM 1360 C C . ALA A 1 187 ? 7.935 -8.896 1.324 1.00 74.62 187 ALA A C 1
ATOM 1362 O O . ALA A 1 187 ? 9.135 -8.960 1.588 1.00 74.62 187 ALA A O 1
ATOM 1363 N N . GLY A 1 188 ? 7.350 -9.752 0.483 1.00 79.12 188 GLY A N 1
ATOM 1364 C CA . GLY A 1 188 ? 8.058 -10.809 -0.234 1.00 79.12 188 GLY A CA 1
ATOM 1365 C C . GLY A 1 188 ? 9.013 -10.270 -1.294 1.00 79.12 188 GLY A C 1
ATOM 1366 O O . GLY A 1 188 ? 10.131 -10.765 -1.425 1.00 79.12 188 GLY A O 1
ATOM 1367 N N . LEU A 1 189 ? 8.613 -9.210 -2.001 1.00 82.06 189 LEU A N 1
ATOM 1368 C CA . LEU A 1 189 ? 9.445 -8.550 -3.007 1.00 82.06 189 LEU A CA 1
ATOM 1369 C C . LEU A 1 189 ? 10.749 -8.010 -2.403 1.00 82.06 189 LEU A C 1
ATOM 1371 O O . LEU A 1 189 ? 11.812 -8.198 -2.991 1.00 82.06 189 LEU A O 1
ATOM 1375 N N . ALA A 1 190 ? 10.686 -7.389 -1.219 1.00 75.81 190 ALA A N 1
ATOM 1376 C CA . ALA A 1 190 ? 11.880 -6.925 -0.508 1.00 75.81 190 ALA A CA 1
ATOM 1377 C C . ALA A 1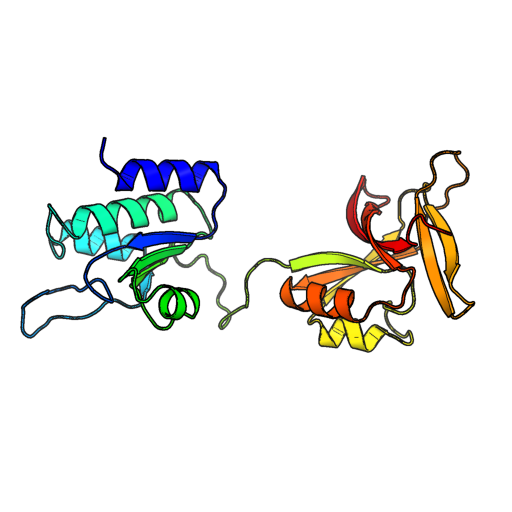 190 ? 12.841 -8.085 -0.189 1.00 75.81 190 ALA A C 1
ATOM 1379 O O . ALA A 1 190 ? 14.055 -7.949 -0.337 1.00 75.81 190 ALA A O 1
ATOM 1380 N N . GLY A 1 191 ? 12.296 -9.246 0.186 1.00 75.62 191 GLY A N 1
ATOM 1381 C CA . GLY A 1 191 ? 13.076 -10.463 0.401 1.00 75.62 191 GLY A CA 1
ATOM 1382 C C . GLY A 1 191 ? 13.743 -10.988 -0.873 1.00 75.62 191 GLY A C 1
ATOM 1383 O O . GLY A 1 191 ? 14.881 -11.444 -0.808 1.00 75.62 191 GLY A O 1
ATOM 1384 N N . ILE A 1 192 ? 13.077 -10.898 -2.028 1.00 78.31 192 ILE A N 1
ATOM 1385 C CA . ILE A 1 192 ? 13.676 -11.269 -3.320 1.00 78.31 192 ILE A CA 1
ATOM 1386 C C . ILE A 1 192 ? 14.843 -10.329 -3.633 1.00 78.31 192 ILE A C 1
ATOM 1388 O O . ILE A 1 192 ? 15.953 -10.811 -3.824 1.00 78.31 192 ILE A O 1
ATOM 1392 N N . LEU A 1 193 ? 14.611 -9.013 -3.584 1.00 75.75 193 LEU A N 1
ATOM 1393 C CA . LEU A 1 193 ? 15.606 -7.974 -3.883 1.00 75.75 193 LEU A CA 1
ATOM 1394 C C . LEU A 1 193 ? 16.887 -8.102 -3.052 1.00 75.75 193 LEU A C 1
ATOM 1396 O O . LEU A 1 193 ? 17.987 -8.029 -3.589 1.00 75.75 193 LEU A O 1
ATOM 1400 N N . LEU A 1 194 ? 16.757 -8.312 -1.740 1.00 73.62 194 LEU A N 1
ATOM 1401 C CA . LEU A 1 194 ? 17.911 -8.436 -0.841 1.00 73.62 194 LEU A CA 1
ATOM 1402 C C . LEU A 1 194 ? 18.750 -9.698 -1.095 1.00 73.62 194 LEU A C 1
ATOM 1404 O O . LEU A 1 194 ? 19.895 -9.758 -0.653 1.00 73.62 194 LEU A O 1
ATOM 1408 N N . ASN A 1 195 ? 18.186 -10.696 -1.779 1.00 73.88 195 ASN A N 1
ATOM 1409 C CA . ASN A 1 195 ? 18.840 -11.964 -2.088 1.00 73.88 195 ASN A CA 1
ATOM 1410 C C . ASN A 1 195 ? 19.190 -12.111 -3.580 1.00 73.88 195 ASN A C 1
ATOM 1412 O O . ASN A 1 195 ? 19.635 -13.189 -3.988 1.00 73.88 195 ASN A O 1
ATOM 1416 N N . GLU A 1 196 ? 18.985 -11.078 -4.407 1.00 71.19 196 GLU A N 1
ATOM 1417 C CA . GLU A 1 196 ? 19.383 -11.131 -5.814 1.00 71.19 196 GLU A CA 1
ATOM 1418 C C . GLU A 1 196 ? 20.916 -11.136 -5.945 1.00 71.19 196 GLU A C 1
ATOM 1420 O O . GLU A 1 196 ? 21.613 -10.401 -5.239 1.00 71.19 196 GLU A O 1
ATOM 1425 N N . PRO A 1 197 ? 21.478 -11.978 -6.833 1.00 67.81 197 PRO A N 1
ATOM 1426 C CA . PRO A 1 197 ? 22.905 -11.956 -7.107 1.00 67.81 197 PRO A CA 1
ATOM 1427 C C . PRO A 1 197 ? 23.317 -10.621 -7.759 1.00 67.81 197 PRO A C 1
ATOM 1429 O O . PRO A 1 197 ? 22.525 -10.029 -8.496 1.00 67.81 197 PRO A O 1
ATOM 1432 N N . PRO A 1 198 ? 24.566 -10.161 -7.547 1.00 72.31 198 PRO A N 1
ATOM 1433 C CA . PRO A 1 198 ? 25.077 -8.939 -8.168 1.00 72.31 198 PRO A CA 1
ATOM 1434 C C . PRO A 1 198 ? 24.928 -8.941 -9.697 1.00 72.31 198 PRO A C 1
ATOM 1436 O O . PRO A 1 198 ? 25.179 -9.963 -10.342 1.00 72.31 198 PRO A O 1
ATOM 1439 N N . GLY A 1 199 ? 24.574 -7.790 -10.278 1.00 70.81 199 GLY A N 1
ATOM 1440 C CA . GLY A 1 199 ? 24.361 -7.634 -11.720 1.00 70.81 199 GLY A CA 1
ATOM 1441 C C . GLY A 1 199 ? 22.905 -7.808 -12.166 1.00 70.81 199 GLY A C 1
ATOM 1442 O O . GLY A 1 199 ? 22.615 -7.661 -13.357 1.00 70.81 199 GLY A O 1
ATOM 1443 N N . LEU A 1 200 ? 21.987 -8.085 -11.235 1.00 75.69 200 LEU A N 1
ATOM 1444 C CA . LEU A 1 200 ? 20.544 -8.073 -11.459 1.00 75.69 200 LEU A CA 1
ATOM 1445 C C . LEU A 1 200 ? 19.888 -6.889 -10.746 1.00 75.69 200 LEU A C 1
ATOM 1447 O O . LEU A 1 200 ? 20.319 -6.444 -9.688 1.00 75.69 200 LEU A O 1
ATOM 1451 N N . SER A 1 201 ? 18.822 -6.384 -11.354 1.00 77.31 201 SER A N 1
ATOM 1452 C CA . SER A 1 201 ? 17.980 -5.331 -10.801 1.00 77.31 201 SER A CA 1
ATOM 1453 C C . SER A 1 201 ? 16.519 -5.574 -11.174 1.00 77.31 201 SER A C 1
ATOM 1455 O O . SER A 1 201 ? 16.218 -6.270 -12.144 1.00 77.31 201 SER A O 1
ATOM 1457 N N . ILE A 1 202 ? 15.589 -4.966 -10.437 1.00 84.38 202 ILE A N 1
ATOM 1458 C CA . ILE A 1 202 ? 14.164 -4.996 -10.783 1.00 84.38 202 ILE A CA 1
ATOM 1459 C C . ILE A 1 202 ? 13.779 -3.697 -11.489 1.00 84.38 202 ILE A C 1
ATOM 1461 O O . ILE A 1 202 ? 13.962 -2.599 -10.965 1.00 84.38 202 ILE A O 1
ATOM 1465 N N . GLY A 1 203 ? 13.192 -3.826 -12.678 1.00 85.00 203 GLY A N 1
ATOM 1466 C CA . GLY A 1 203 ? 12.723 -2.702 -13.484 1.00 85.00 203 GLY A CA 1
ATOM 1467 C C . GLY A 1 203 ? 11.379 -2.970 -14.153 1.00 85.00 203 GLY A C 1
ATOM 1468 O O . GLY A 1 203 ? 10.769 -4.020 -13.979 1.00 85.00 203 GLY A O 1
ATOM 1469 N N . LYS A 1 204 ? 10.891 -1.999 -14.932 1.00 87.06 204 LYS A N 1
ATOM 1470 C CA . LYS A 1 204 ? 9.636 -2.147 -15.686 1.00 87.06 204 LYS A CA 1
ATOM 1471 C C . LYS A 1 204 ? 9.854 -2.997 -16.941 1.00 87.06 204 LYS A C 1
ATOM 1473 O O . LYS A 1 204 ? 10.682 -2.658 -17.790 1.00 87.06 204 LYS A O 1
ATOM 1478 N N . VAL A 1 205 ? 9.056 -4.049 -17.089 1.00 88.75 205 VAL A N 1
ATOM 1479 C CA . VAL A 1 205 ? 9.059 -4.969 -18.230 1.00 88.75 205 VAL A CA 1
ATOM 1480 C C . VAL A 1 205 ? 7.743 -4.868 -18.987 1.00 88.75 205 VAL A C 1
ATOM 1482 O O . VAL A 1 205 ? 6.675 -4.918 -18.381 1.00 88.75 205 VAL A O 1
ATOM 1485 N N . ARG A 1 206 ? 7.820 -4.734 -20.314 1.00 89.12 206 ARG A N 1
ATOM 1486 C CA . ARG A 1 206 ? 6.654 -4.763 -21.202 1.00 89.12 206 ARG A CA 1
ATOM 1487 C C . ARG A 1 206 ? 6.405 -6.168 -21.732 1.00 89.12 206 ARG A C 1
ATOM 1489 O O . ARG A 1 206 ? 7.332 -6.816 -22.226 1.00 89.12 206 ARG A O 1
ATOM 1496 N N . LEU A 1 207 ? 5.159 -6.611 -21.635 1.00 90.69 207 LEU A N 1
ATOM 1497 C CA . LEU A 1 207 ? 4.697 -7.921 -22.083 1.00 90.69 207 LEU A CA 1
ATOM 1498 C C . LEU A 1 207 ? 4.059 -7.834 -23.474 1.00 90.69 207 LEU A C 1
ATOM 1500 O O . LEU A 1 207 ? 3.665 -6.760 -23.921 1.00 90.69 207 LEU A O 1
ATOM 1504 N N . GLU A 1 208 ? 3.952 -8.970 -24.161 1.00 91.50 208 GLU A N 1
ATOM 1505 C CA . GLU A 1 208 ? 3.397 -9.057 -25.522 1.00 91.50 208 GLU A CA 1
ATOM 1506 C C . GLU A 1 208 ? 1.924 -8.611 -25.631 1.00 91.50 208 GLU A C 1
ATOM 1508 O O . GLU A 1 208 ? 1.471 -8.237 -26.710 1.00 91.50 208 GLU A O 1
ATOM 1513 N N . ASP A 1 209 ? 1.190 -8.602 -24.514 1.00 82.75 209 ASP A N 1
ATOM 1514 C CA . ASP A 1 209 ? -0.185 -8.094 -24.409 1.00 82.75 209 ASP A CA 1
ATOM 1515 C C . ASP A 1 209 ? -0.266 -6.563 -24.218 1.00 82.75 209 ASP A C 1
ATOM 1517 O O . ASP A 1 209 ? -1.355 -6.007 -24.072 1.00 82.75 209 ASP A O 1
ATOM 1521 N N . GLY A 1 210 ? 0.881 -5.873 -24.213 1.00 85.62 210 GLY A N 1
ATOM 1522 C CA . GLY A 1 210 ? 0.999 -4.427 -24.020 1.00 85.62 210 GLY A CA 1
ATOM 1523 C C . GLY A 1 210 ? 0.988 -3.976 -22.556 1.00 85.62 210 GLY A C 1
ATOM 1524 O O . GLY A 1 210 ? 1.175 -2.786 -22.281 1.00 85.62 210 GLY A O 1
ATOM 1525 N N . SER A 1 211 ? 0.803 -4.892 -21.600 1.00 81.06 211 SER A N 1
ATOM 1526 C CA . SER A 1 211 ? 0.880 -4.572 -20.173 1.00 81.06 211 SER A CA 1
ATOM 1527 C C . SER A 1 211 ? 2.325 -4.331 -19.720 1.00 81.06 211 SER A C 1
ATOM 1529 O O . SER A 1 211 ? 3.297 -4.751 -20.352 1.00 81.06 211 SER A O 1
ATOM 1531 N N . THR A 1 212 ? 2.480 -3.601 -18.614 1.00 84.88 212 THR A N 1
ATOM 1532 C CA . THR A 1 212 ? 3.778 -3.358 -17.976 1.00 84.88 212 THR A CA 1
ATOM 1533 C C . THR A 1 212 ? 3.750 -3.886 -16.550 1.00 84.88 212 THR A C 1
ATOM 1535 O O . THR A 1 212 ? 2.863 -3.529 -15.780 1.00 84.88 212 THR A O 1
ATOM 1538 N N . VAL A 1 213 ? 4.742 -4.700 -16.202 1.00 87.31 213 VAL A N 1
ATOM 1539 C CA . VAL A 1 213 ? 4.921 -5.306 -14.873 1.00 87.31 213 VAL A CA 1
ATOM 1540 C C . VAL A 1 213 ? 6.323 -5.002 -14.339 1.00 87.31 213 VAL A C 1
ATOM 1542 O O . VAL A 1 213 ? 7.159 -4.466 -15.071 1.00 87.31 213 VAL A O 1
ATOM 1545 N N . LEU A 1 214 ? 6.602 -5.315 -13.073 1.00 89.44 214 LEU A N 1
ATOM 1546 C CA . LEU A 1 214 ? 7.989 -5.375 -12.609 1.00 89.44 214 LEU A CA 1
ATOM 1547 C C . LEU A 1 214 ? 8.645 -6.632 -13.181 1.00 89.44 214 LEU A C 1
ATOM 1549 O O . LEU A 1 214 ? 7.968 -7.625 -13.425 1.00 89.44 214 LEU A O 1
ATOM 1553 N N . GLY A 1 215 ? 9.952 -6.623 -13.389 1.00 88.75 215 GLY A N 1
ATOM 1554 C CA . GLY A 1 215 ? 10.673 -7.818 -13.796 1.00 88.75 215 GLY A CA 1
ATOM 1555 C C . GLY A 1 215 ? 12.166 -7.717 -13.562 1.00 88.75 215 GLY A C 1
ATOM 1556 O O . GLY A 1 215 ? 12.722 -6.621 -13.476 1.00 88.75 215 GLY A O 1
ATOM 1557 N N . VAL A 1 216 ? 12.783 -8.889 -13.456 1.00 84.75 216 VAL A N 1
ATOM 1558 C CA . VAL A 1 216 ? 14.224 -9.040 -13.248 1.00 84.75 216 VAL A CA 1
ATOM 1559 C C . VAL A 1 216 ? 14.949 -8.713 -14.555 1.00 84.75 216 VAL A C 1
ATOM 1561 O O . VAL A 1 216 ? 14.691 -9.319 -15.600 1.00 84.75 216 VAL A O 1
ATOM 1564 N N . ILE A 1 217 ? 15.831 -7.721 -14.503 1.00 85.12 217 ILE A N 1
ATOM 1565 C CA . ILE A 1 217 ? 16.623 -7.214 -15.625 1.00 85.12 217 ILE A CA 1
ATOM 1566 C C . ILE A 1 217 ? 18.104 -7.141 -15.236 1.00 85.12 217 ILE A C 1
ATOM 1568 O O . ILE A 1 217 ? 18.445 -7.021 -14.063 1.00 85.12 217 ILE A O 1
ATOM 1572 N N . GLY A 1 218 ? 18.997 -7.210 -16.221 1.00 80.50 218 GLY A N 1
ATOM 1573 C CA . GLY A 1 218 ? 20.424 -6.976 -15.983 1.00 80.50 218 GLY A CA 1
ATOM 1574 C C . GLY A 1 218 ? 20.701 -5.506 -15.668 1.00 80.50 218 GLY A C 1
ATOM 1575 O O . GLY A 1 218 ? 20.070 -4.619 -16.252 1.00 80.50 218 GLY A O 1
ATOM 1576 N N . GLU A 1 219 ? 21.639 -5.239 -14.760 1.00 76.94 219 GLU A N 1
ATOM 1577 C CA . GLU A 1 219 ? 22.117 -3.877 -14.509 1.00 76.94 219 GLU A CA 1
ATOM 1578 C C . GLU A 1 219 ? 22.729 -3.270 -15.792 1.00 76.94 219 GLU A C 1
ATOM 1580 O O . GLU A 1 219 ? 23.509 -3.944 -16.467 1.00 76.94 219 GLU A O 1
ATOM 1585 N N . PRO A 1 220 ? 22.451 -1.995 -16.138 1.00 59.59 220 PRO A N 1
ATOM 1586 C CA . PRO A 1 220 ? 23.013 -1.347 -17.332 1.00 59.59 220 PRO A CA 1
ATOM 1587 C C . PRO A 1 220 ? 24.532 -1.084 -17.300 1.00 59.59 220 PRO A C 1
ATOM 1589 O O . PRO A 1 220 ? 25.023 -0.310 -18.119 1.00 59.59 220 PRO A O 1
ATOM 1592 N N . ALA A 1 221 ? 25.274 -1.662 -16.356 1.00 55.56 221 ALA A N 1
ATOM 1593 C CA . ALA A 1 221 ? 26.696 -1.415 -16.153 1.00 55.56 221 ALA A CA 1
ATOM 1594 C C . ALA A 1 221 ? 27.510 -2.712 -16.248 1.00 55.56 221 ALA A C 1
ATOM 1596 O O . ALA A 1 221 ? 28.032 -3.193 -15.246 1.00 55.56 221 ALA A O 1
ATOM 1597 N N . LEU A 1 222 ? 27.634 -3.231 -17.472 1.00 41.31 222 LEU A N 1
ATOM 1598 C CA . LEU A 1 222 ? 28.766 -4.030 -17.957 1.00 41.31 222 LEU A CA 1
ATOM 1599 C C . LEU A 1 222 ? 29.020 -3.687 -19.430 1.00 41.31 222 LEU A C 1
ATOM 1601 O O . LEU A 1 222 ? 28.040 -3.691 -20.209 1.00 41.31 222 LEU A O 1
#

Sequence (222 aa):
MDKDIASGLLAHDLNADLLMIPTGVPRVAIDFGTPQQRWLETITVEEAREFIASGQFGKGSMEPKVEAVADFVASTPGSTGVIGAAEEIPAILAGESGTRIVGAPTSATAAPQPDSGAVLLAVNGTLMRGLKLSPNMAAAGATFVRETRTEPVYRLWTINDDHPAMIRVTDSSGVAVAVEVWSVPAAGLAGILLNEPPGLSIGKVRLEDGSTVLGVIGEPAL

Mean predicted aligned error: 16.7 Å

pLDDT: mean 79.44, std 15.17, range [31.84, 94.25]

Foldseek 3Di:
DDPLLVQLVVCVVVLHQEAEDADPAFADWFPPPDPVIDGALEDELVVLVVCLVVVRDDPVGVNVQSVSQSVSQVVRDNHKYWYGHPVCVVCVVVSNTTYIYHYDPPPDDDDDDDDPQWFKEKEQWQCPPPHDNVVLCVVQVKDWDDKFWFDQQWDWDDDVVHIIFIDGHDPSNGGIGIITIIGGHPSSVVSCQVPDDPQKDWDWTHTPVRDIGIYIHGDPPD